Protein 8SS1 (pdb70)

Secondary structure (DSSP, 8-state):
-HHHHHHHH----HHHHHHHHHHHTTTS-PPPHHHHHHHHHHHHHHS--SS-HHHHHHHHHHHHHHHTT-HHHHHHHHHHHHHHTT--HHHHHHHHT-/-HHHHHHHH--S-HHHHHHHHHHHTTTS-PPPHHHHHHHHHHT---HHHHHHHHHHHHHHHTT-HHHHHHHHHHHHHHTT--HHHHHHHH-

B-factor: mean 29.94, std 9.18, range [16.34, 76.55]

Sequence (189 aa):
SNAERLAAWTRLPWEGLRYSYNRERRGTAARSCPQLEADVALKAETQPSEIPLERQLILEACREAERFGFLHELSIAIVEMERLNKRPEAEVEEIAKLSNAERLAAWTRLPWEGLRYSYNRERRGTAARSCPQLEADVALKAIPLERQLILEACREAERFGFLHELSIAIVEMERLNKRPEAEVEEIAK

Organism: NCBI:txid716796

Solvent-accessible surface area: 10778 Å² total; per-residue (Å²): 84,64,0,60,125,0,4,77,22,2,165,10,72,18,116,7,2,28,26,7,0,12,49,18,61,101,90,49,87,7,55,25,1,80,98,0,58,65,55,3,39,106,122,24,130,102,136,111,69,172,101,82,71,73,84,42,12,1,52,22,1,1,98,7,0,80,138,78,61,9,24,130,78,1,20,72,4,0,18,35,11,5,122,28,69,182,28,68,103,75,58,5,115,102,11,75,175,88,82,94,0,56,170,4,2,74,27,1,196,11,68,15,103,4,1,40,20,11,0,14,43,15,63,102,92,49,92,8,55,22,2,83,96,0,64,45,48,20,71,151,183,125,136,100,115,83,86,73,19,4,23,37,1,0,83,6,0,74,138,80,64,8,22,131,81,0,25,67,5,0,18,46,6,4,118,35,67,183,34,72,99,72,64,8,110,106,39,84,204

InterPro domains:
  IPR008256 Peptidase S1B [PR00839] (153-170)
  IPR008256 Peptidase S1B [PR00839] (268-281)
  IPR008256 Peptidase S1B [PR00839] (301-317)
  IPR008256 Peptidase S1B [PR00839] (318-330)
  IPR009003 Peptidase S1, PA clan [SSF50494] (139-337)

Nearest PDB structures (foldseek):
  8ss1-assembly1_B-2  TM=1.011E+00  e=6.359E-14  Azospirillum sp.
  8ss1-assembly1_A  TM=9.869E-01  e=1.855E-11  Azospirillum sp.
  5wvc-assembly1_B  TM=5.263E-01  e=2.293E+00  Homo sapiens
  8ss1-assembly1_A  TM=1.010E+00  e=1.138E-15  Azospirillum sp.
  8ss1-assembly1_B-2  TM=9.869E-01  e=8.082E-13  Azospirillum sp.

Radius of gyration: 17.42 Å; Cα contacts (8 Å, |Δi|>4): 162; chains: 2; bounding box: 46×46×44 Å

Foldseek 3Di:
DLLVVLLVLFPDFCVPLLVLLQVQCPPWPQDHLVVLLVVLVVVCVVPPDPDDSRSVSSSVSLVSCVVGPRNVVSSVVRLVVVVVVVPDVVSVVVSVVD/DLLLVLLVLADDFCVPLLVLLQVQCPPWPQDHLVVLLVVCVVPDVDPRSSSSSSSSVSCVVGPRNVVSSVVRLVVCVVVPPDVVSVVVSVD

Structure (mmCIF, N/CA/C/O backbone):
data_8SS1
#
_entry.id   8SS1
#
_cell.length_a   37.959
_cell.length_b   65.367
_cell.length_c   38.829
_cel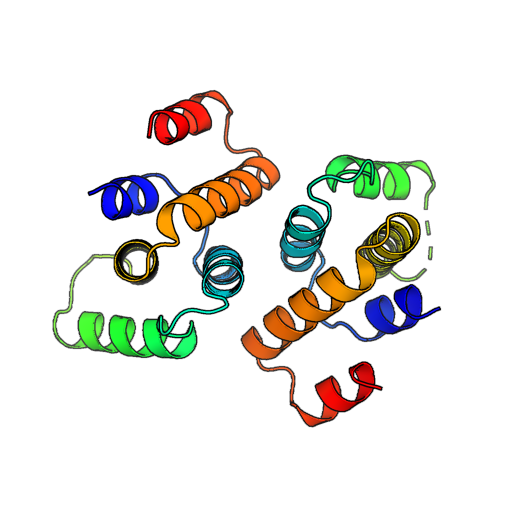l.angle_alpha   90.000
_cell.angle_beta   111.061
_cell.angle_gamma   90.000
#
_symmetry.space_group_name_H-M   'P 1 21 1'
#
loop_
_entity.id
_entity.type
_entity.pdbx_description
1 polymer 'Serine protease'
2 water water
#
loop_
_atom_site.group_PDB
_atom_site.id
_atom_site.type_symbol
_atom_site.label_atom_id
_atom_site.label_alt_id
_atom_site.label_comp_id
_atom_site.label_asym_id
_atom_site.label_entity_id
_atom_site.label_seq_id
_atom_site.pdbx_PDB_ins_code
_atom_site.Cartn_x
_atom_site.Cartn_y
_atom_site.Cartn_z
_atom_site.occupancy
_atom_site.B_iso_or_equiv
_atom_site.auth_seq_id
_atom_site.auth_comp_id
_atom_site.auth_asym_id
_atom_site.auth_atom_id
_atom_site.pdbx_PDB_model_num
ATOM 1 N N . SER A 1 1 ? -1.84924 12.11344 18.43609 1.000 26.75281 12 SER A N 1
ATOM 2 C CA . SER A 1 1 ? -3.24665 12.06902 18.01735 1.000 25.67669 12 SER A CA 1
ATOM 3 C C . SER A 1 1 ? -3.81584 10.67841 18.26518 1.000 19.25475 12 SER A C 1
ATOM 4 O O . SER A 1 1 ? -3.13583 9.82089 18.81760 1.000 21.93950 12 SER A O 1
ATOM 7 N N . ASN A 1 2 ? -5.06169 10.45229 17.84308 1.000 20.26324 13 ASN A N 1
ATOM 8 C CA . ASN A 1 2 ? -5.67966 9.14222 18.02690 1.000 20.21506 13 ASN A CA 1
ATOM 9 C C . ASN A 1 2 ? -5.03254 8.06594 17.16467 1.000 22.98381 13 ASN A C 1
ATOM 10 O O . ASN A 1 2 ? -5.23188 6.87384 17.42886 1.000 18.96070 13 ASN A O 1
ATOM 15 N N . ALA A 1 3 ? -4.26688 8.45432 16.14164 1.000 17.60932 14 ALA A N 1
ATOM 16 C CA . ALA A 1 3 ? -3.48615 7.46883 15.40214 1.000 26.15613 14 ALA A CA 1
ATOM 17 C C . ALA A 1 3 ? -2.42868 6.83684 16.29503 1.000 19.87806 14 ALA A C 1
ATOM 18 O O . ALA A 1 3 ? -2.25821 5.61179 16.30022 1.000 19.14383 14 ALA A O 1
ATOM 20 N N . GLU A 1 4 ? -1.70013 7.66288 17.05176 1.000 18.86835 15 GLU A N 1
ATOM 21 C CA . GLU A 1 4 ? -0.69786 7.14271 17.97330 1.000 19.10390 15 GLU A CA 1
ATOM 22 C C . GLU A 1 4 ? -1.34325 6.32711 19.08987 1.000 17.03323 15 GLU A C 1
ATOM 23 O O . GLU A 1 4 ? -0.77652 5.32397 19.53160 1.000 19.10603 15 GLU A O 1
ATOM 29 N N . ARG A 1 5 ? -2.52057 6.74713 19.56260 1.000 17.17883 16 ARG A N 1
ATOM 30 C CA . ARG A 1 5 ? -3.22909 5.98565 20.59239 1.000 22.71371 16 ARG A CA 1
ATOM 31 C C . ARG A 1 5 ? -3.61080 4.60139 20.08313 1.000 17.95043 16 ARG A C 1
ATOM 32 O O . ARG A 1 5 ? -3.37941 3.59312 20.75744 1.000 18.56749 16 ARG A O 1
ATOM 40 N N . LEU A 1 6 ? -4.20675 4.54109 18.88944 1.000 20.50639 17 LEU A N 1
ATOM 41 C CA . LEU A 1 6 ? -4.61261 3.26264 18.31519 1.000 21.60471 17 LEU A CA 1
ATOM 42 C C . LEU A 1 6 ? -3.40870 2.35615 18.08171 1.000 21.53302 17 LEU A C 1
ATOM 43 O O . LEU A 1 6 ? -3.43754 1.17106 18.42608 1.000 18.92101 17 LEU A O 1
ATOM 48 N N . ALA A 1 7 ? -2.33722 2.89935 17.49301 1.000 21.46011 18 ALA A N 1
ATOM 49 C CA . ALA A 1 7 ? -1.15068 2.09480 17.20693 1.000 20.24969 18 ALA A CA 1
ATOM 50 C C . ALA A 1 7 ? -0.52369 1.55166 18.48502 1.000 19.25700 18 ALA A C 1
ATOM 51 O O . ALA A 1 7 ? -0.03345 0.41482 18.51204 1.000 20.11113 18 ALA A O 1
ATOM 53 N N . ALA A 1 8 ? -0.53417 2.35011 19.55602 1.000 19.02308 19 ALA A N 1
ATOM 54 C CA . ALA A 1 8 ? -0.00599 1.89614 20.83850 1.000 20.40546 19 ALA A CA 1
ATOM 55 C C . ALA A 1 8 ? -0.85642 0.778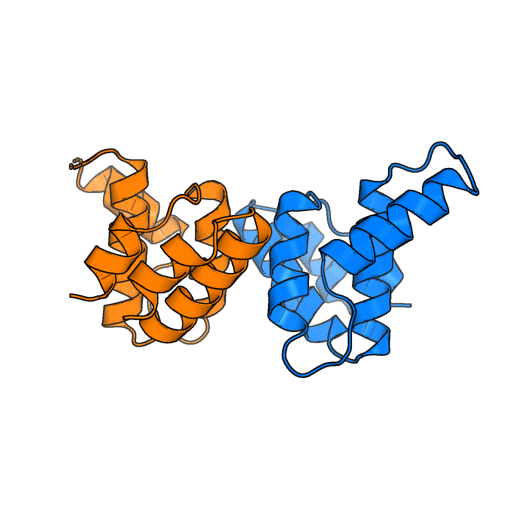65 21.42275 1.000 21.40488 19 ALA A C 1
ATOM 56 O O . ALA A 1 8 ? -0.32892 -0.15851 22.03331 1.000 22.44290 19 ALA A O 1
ATOM 58 N N . TRP A 1 9 ? -2.17385 0.85709 21.23584 1.000 25.49237 20 TRP A N 1
ATOM 59 C CA . TRP A 1 9 ? -3.08595 -0.05994 21.91078 1.000 20.89095 20 TRP A CA 1
ATOM 60 C C . TRP A 1 9 ? -3.11424 -1.43182 21.25405 1.000 25.25087 20 TRP A C 1
ATOM 61 O O . TRP A 1 9 ? -3.18023 -2.45453 21.94736 1.000 23.67859 20 TRP A O 1
ATOM 72 N N . THR A 1 10 ? -3.08539 -1.47662 19.92756 1.000 23.59873 21 THR A N 1
ATOM 73 C CA . THR A 1 10 ? -3.29264 -2.73737 19.23488 1.000 19.74523 21 THR A CA 1
ATOM 74 C C . THR A 1 10 ? -2.12552 -3.68595 19.48927 1.000 27.12188 21 THR A C 1
ATOM 75 O O . THR A 1 10 ? -0.97232 -3.26633 19.62592 1.000 24.69688 21 THR A O 1
ATOM 79 N N . ARG A 1 11 ? -2.44098 -4.97192 19.60688 1.000 20.68203 22 ARG A N 1
ATOM 80 C CA . ARG A 1 11 ? -1.42916 -6.01454 19.69500 1.000 24.33687 22 ARG A CA 1
ATOM 81 C C . ARG A 1 11 ? -1.43763 -6.91414 18.46876 1.000 22.19447 22 ARG A C 1
ATOM 82 O O . ARG A 1 11 ? -0.72797 -7.92772 18.44390 1.000 24.96154 22 ARG A O 1
ATOM 90 N N . LEU A 1 12 ? -2.21071 -6.55365 17.44851 1.000 24.62580 23 LEU A N 1
ATOM 91 C CA . LEU A 1 12 ? -2.30268 -7.37130 16.24962 1.000 26.00674 23 LEU A CA 1
ATOM 92 C C . LEU A 1 12 ? -0.97932 -7.38626 15.50246 1.000 25.33965 23 LEU A C 1
ATOM 93 O O . LEU A 1 12 ? -0.28800 -6.35773 15.42503 1.000 25.00323 23 LEU A O 1
ATOM 98 N N . PRO A 1 13 ? -0.59538 -8.51358 14.91593 1.000 24.95251 24 PRO A N 1
ATOM 99 C CA . PRO A 1 13 ? 0.53221 -8.51878 13.98862 1.000 24.01351 24 PRO A CA 1
ATOM 100 C C . PRO A 1 13 ? 0.19467 -7.76138 12.70955 1.000 20.50335 24 PRO A C 1
ATOM 101 O O . PRO A 1 13 ? -0.96232 -7.69073 12.28905 1.000 24.38081 24 PRO A O 1
ATOM 105 N N . TRP A 1 14 ? 1.22303 -7.17981 12.09059 1.000 22.26256 25 TRP A N 1
ATOM 106 C CA . TRP A 1 14 ? 1.01032 -6.50421 10.81043 1.000 27.31176 25 TRP A CA 1
ATOM 107 C C . TRP A 1 14 ? 0.36655 -7.43740 9.79272 1.000 19.51647 25 TRP A C 1
ATOM 108 O O . TRP A 1 14 ? -0.51588 -7.02028 9.03369 1.000 20.15163 25 TRP A O 1
ATOM 119 N N . GLU A 1 15 ? 0.77312 -8.71078 9.78863 1.000 20.18963 26 GLU A N 1
ATOM 120 C CA . GLU A 1 15 ? 0.19394 -9.68727 8.87228 1.000 22.57745 26 GLU A CA 1
ATOM 121 C C . GLU A 1 15 ? -1.32805 -9.68201 8.93242 1.000 24.66011 26 GLU A C 1
ATOM 122 O O . GLU A 1 15 ? -1.99836 -9.84747 7.90742 1.000 26.21040 26 GLU A O 1
ATOM 128 N N . GLY A 1 16 ? -1.89448 -9.48326 10.12281 1.000 26.38255 27 GLY A N 1
ATOM 129 C CA . GLY A 1 16 ? -3.33291 -9.38088 10.25187 1.000 20.98054 27 GLY A CA 1
ATOM 130 C C . GLY A 1 16 ? -3.83992 -7.95991 10.12177 1.000 20.28761 27 GLY A C 1
ATOM 131 O O . GLY A 1 16 ? -4.87069 -7.71179 9.48720 1.000 20.46416 27 GLY A O 1
ATOM 132 N N . LEU A 1 17 ? -3.11680 -7.01505 10.72273 1.000 19.66445 28 LEU A N 1
ATOM 133 C CA . LEU A 1 17 ? -3.58400 -5.63336 10.74397 1.000 23.68420 28 LEU A CA 1
ATOM 134 C C . LEU A 1 17 ? -3.63241 -5.03342 9.34159 1.000 20.65203 28 LEU A C 1
ATOM 135 O O . LEU A 1 17 ? -4.47519 -4.17094 9.06934 1.000 18.88545 28 LEU A O 1
ATOM 140 N N . ARG A 1 18 ? -2.76931 -5.49585 8.43413 1.000 22.03861 29 ARG A N 1
ATOM 141 C CA . ARG A 1 18 ? -2.79075 -4.97414 7.07031 1.000 21.71418 29 ARG A CA 1
ATOM 142 C C . ARG A 1 18 ? -4.14314 -5.19904 6.40346 1.000 24.20144 29 ARG A C 1
ATOM 143 O O . ARG A 1 18 ? -4.53695 -4.42344 5.52840 1.000 22.75973 29 ARG A O 1
ATOM 151 N N . TYR A 1 19 ? -4.87949 -6.23500 6.81890 1.000 24.48429 30 TYR A N 1
ATOM 152 C CA . TYR A 1 19 ? -6.16341 -6.52596 6.18792 1.000 21.54968 30 TYR A CA 1
ATOM 153 C C . TYR A 1 19 ? -7.18992 -5.44269 6.48984 1.000 21.25033 30 TYR A C 1
ATOM 154 O O . TYR A 1 19 ? -7.94347 -5.03053 5.60146 1.000 25.05314 30 TYR A O 1
ATOM 163 N N . SER A 1 20 ? -7.25841 -4.98563 7.74151 1.000 21.22832 31 SER A N 1
ATOM 164 C CA . SER A 1 20 ? -8.24616 -3.96520 8.07062 1.000 21.46054 31 SER A CA 1
ATOM 165 C C . SER A 1 20 ? -7.85495 -2.61789 7.47455 1.000 24.98438 31 SER A C 1
ATOM 166 O O . SER A 1 20 ? -8.72066 -1.86660 7.01147 1.000 23.96751 31 SER A O 1
ATOM 169 N N . TYR A 1 21 ? -6.55712 -2.29947 7.46128 1.000 21.18223 32 TYR A N 1
ATOM 170 C CA . TYR A 1 21 ? -6.11240 -1.08961 6.77187 1.000 20.07501 32 TYR A CA 1
ATOM 171 C C . TYR A 1 21 ? -6.49284 -1.13767 5.29826 1.000 18.97207 32 TYR A C 1
ATOM 172 O O . TYR A 1 21 ? -7.05457 -0.17936 4.75626 1.000 26.58475 32 TYR A O 1
ATOM 181 N N . ASN A 1 22 ? -6.19793 -2.25372 4.63169 1.000 19.42776 33 ASN A N 1
ATOM 182 C CA . ASN A 1 22 ? -6.46929 -2.33759 3.20028 1.000 24.30647 33 ASN A CA 1
ATOM 183 C C . ASN A 1 22 ? -7.96246 -2.28261 2.91281 1.000 25.14598 33 ASN A C 1
ATOM 184 O O . ASN A 1 22 ? -8.38315 -1.75303 1.87755 1.000 20.79681 33 ASN A O 1
ATOM 189 N N . ARG A 1 23 ? -8.77329 -2.82328 3.81745 1.000 20.67780 34 ARG A N 1
ATOM 190 C CA . ARG A 1 23 ? -10.21509 -2.84174 3.61583 1.000 28.19242 34 ARG A CA 1
ATOM 191 C C . ARG A 1 23 ? -10.82530 -1.46078 3.82858 1.000 25.84047 34 ARG A C 1
ATOM 192 O O . ARG A 1 23 ? -11.75721 -1.07092 3.11469 1.000 26.59883 34 ARG A O 1
ATOM 200 N N . GLU A 1 24 ? -10.32055 -0.70677 4.80533 1.000 24.18772 35 GLU A N 1
ATOM 201 C CA . GLU A 1 24 ? -10.92275 0.57756 5.14329 1.000 25.54406 35 GLU A CA 1
ATOM 202 C C . GLU A 1 24 ? -10.39720 1.72896 4.29600 1.000 23.82622 35 GLU A C 1
ATOM 203 O O . GLU A 1 24 ? -10.98396 2.81443 4.33014 1.000 25.71772 35 GLU A O 1
ATOM 209 N N . ARG A 1 25 ? -9.33009 1.52180 3.52487 1.000 23.39267 36 ARG A N 1
ATOM 210 C CA . ARG A 1 25 ? -8.78411 2.58418 2.68591 1.000 23.97961 36 ARG A CA 1
ATOM 211 C C . ARG A 1 25 ? -9.53362 2.75896 1.37104 1.000 27.07213 36 ARG A C 1
ATOM 212 O O . ARG A 1 25 ? -9.17104 3.64769 0.59219 1.000 28.33744 36 ARG A O 1
ATOM 220 N N . ARG A 1 26 ? -10.56239 1.95168 1.11069 1.000 30.46187 37 ARG A N 1
ATOM 221 C CA . ARG A 1 26 ? -11.27027 2.01516 -0.16339 1.000 35.43926 37 ARG A CA 1
ATOM 222 C C . ARG A 1 26 ? -11.83239 3.40867 -0.41556 1.000 31.84545 37 ARG A C 1
ATOM 223 O O . ARG A 1 26 ? -12.41603 4.03394 0.47343 1.000 34.30416 37 ARG A O 1
ATOM 231 N N . GLY A 1 27 ? -11.66199 3.88825 -1.64655 1.000 37.17166 38 GLY A N 1
ATOM 232 C CA . GLY A 1 27 ? -12.14625 5.19083 -2.03867 1.000 37.53464 38 GLY A CA 1
ATOM 233 C C . GLY A 1 27 ? -11.19157 6.33536 -1.78211 1.000 40.38440 38 GLY A C 1
ATOM 234 O O . GLY A 1 27 ? -11.46403 7.45723 -2.22926 1.000 43.20238 38 GLY A O 1
ATOM 235 N N . THR A 1 28 ? -10.08554 6.09519 -1.08377 1.000 38.21987 39 THR A N 1
ATOM 236 C CA . THR A 1 28 ? -9.12242 7.13468 -0.75980 1.000 35.28097 39 THR A CA 1
ATOM 237 C C . THR A 1 28 ? -7.82322 6.92274 -1.52656 1.000 36.32117 39 THR A C 1
ATOM 238 O O . THR A 1 28 ? -7.56760 5.85496 -2.09219 1.000 36.06635 39 THR A O 1
ATOM 242 N N . ALA A 1 29 ? -6.99552 7.96677 -1.52750 1.000 32.66668 40 ALA A N 1
ATOM 243 C CA . ALA A 1 29 ? -5.68074 7.93735 -2.14807 1.000 29.86496 40 ALA A CA 1
ATOM 244 C C . ALA A 1 29 ? -4.59393 7.49261 -1.18015 1.000 35.03698 40 ALA A C 1
ATOM 245 O O . ALA A 1 29 ? -3.40944 7.73920 -1.43606 1.000 25.76909 40 ALA A O 1
ATOM 247 N N . ALA A 1 30 ? -4.97257 6.86123 -0.07035 1.000 26.19817 41 ALA A N 1
ATOM 248 C CA . ALA A 1 30 ? -3.99809 6.35805 0.88396 1.000 25.34460 41 ALA A CA 1
ATOM 249 C C . ALA A 1 30 ? -3.12540 5.28070 0.24495 1.000 23.27349 41 ALA A C 1
ATOM 250 O O . ALA A 1 30 ? -3.55329 4.55598 -0.65727 1.000 30.45057 41 ALA A O 1
ATOM 252 N N . ARG A 1 31 ? -1.89048 5.17860 0.73305 1.000 22.57410 42 ARG A N 1
ATOM 253 C CA . ARG A 1 31 ? -0.94596 4.19841 0.21658 1.000 19.46158 42 ARG A CA 1
ATOM 254 C C . ARG A 1 31 ? -1.45225 2.77622 0.42558 1.000 27.32689 42 ARG A C 1
ATOM 255 O O . ARG A 1 31 ? -2.14797 2.46934 1.40029 1.000 24.23661 42 ARG A O 1
ATOM 263 N N . SER A 1 32 ? -1.08525 1.90130 -0.50318 1.000 22.13468 43 SER A N 1
ATOM 264 C CA . SER A 1 32 ? -1.36731 0.48438 -0.35799 1.000 25.98241 43 SER A CA 1
ATOM 265 C C . SER A 1 32 ? -0.44900 -0.12885 0.69670 1.000 26.28488 43 SER A C 1
ATOM 266 O O . SER A 1 32 ? 0.50615 0.49282 1.16926 1.000 27.75304 43 SER A O 1
ATOM 269 N N . CYS A 1 33 ? -0.74519 -1.37551 1.06501 1.000 25.91917 44 CYS A N 1
ATOM 270 C CA . CYS A 1 33 ? 0.13908 -2.08684 1.98524 1.000 27.73743 44 CYS A CA 1
ATOM 271 C C . CYS A 1 33 ? 1.55931 -2.21147 1.45460 1.000 26.55086 44 CYS A C 1
ATOM 272 O O . CYS A 1 33 ? 2.50013 -1.92095 2.21382 1.000 26.71457 44 CYS A O 1
ATOM 275 N N . PRO A 1 34 ? 1.79833 -2.61914 0.19807 1.000 28.30529 45 PRO A N 1
ATOM 276 C CA . PRO A 1 34 ? 3.19063 -2.66879 -0.28086 1.000 27.77755 45 PRO A CA 1
ATOM 277 C C . PRO A 1 34 ? 3.87749 -1.31558 -0.28946 1.000 27.69312 45 PRO A C 1
ATOM 278 O O . PRO A 1 34 ? 5.08427 -1.24382 -0.02383 1.000 27.96230 45 PRO A O 1
ATOM 282 N N . GLN A 1 35 ? 3.14906 -0.23661 -0.58890 1.000 27.37094 46 GLN A N 1
ATOM 283 C CA . GLN A 1 35 ? 3.76640 1.08596 -0.55535 1.000 28.74343 46 GLN A CA 1
ATOM 284 C C . GLN A 1 35 ? 4.16520 1.46922 0.86327 1.000 26.82522 46 GLN A C 1
ATOM 285 O O . GLN A 1 35 ? 5.26573 1.98761 1.08502 1.000 27.01054 46 GLN A O 1
ATOM 291 N N . LEU A 1 36 ? 3.28368 1.21265 1.83525 1.000 30.12873 47 LEU A N 1
ATOM 292 C CA . LEU A 1 36 ? 3.61720 1.44198 3.23817 1.000 26.39762 47 LEU A CA 1
ATOM 293 C C . LEU A 1 36 ? 4.79804 0.58702 3.67288 1.000 28.34434 47 LEU A C 1
ATOM 294 O O . LEU A 1 36 ? 5.69806 1.06657 4.37127 1.000 27.11037 47 LEU A O 1
ATOM 299 N N . GLU A 1 37 ? 4.80204 -0.68804 3.28245 1.000 26.57248 48 GLU A N 1
ATOM 300 C CA . GLU A 1 37 ? 5.86347 -1.59286 3.70747 1.000 28.49174 48 GLU A CA 1
ATOM 301 C C . GLU A 1 37 ? 7.21577 -1.14313 3.17163 1.000 28.49516 48 GLU A C 1
ATOM 302 O O . GLU A 1 37 ? 8.20406 -1.10485 3.91282 1.000 28.82649 48 GLU A O 1
ATOM 308 N N . ALA A 1 38 ? 7.27488 -0.78450 1.88326 1.000 27.91846 49 ALA A N 1
ATOM 309 C CA . ALA A 1 38 ? 8.53215 -0.33549 1.29359 1.000 28.51032 49 ALA A CA 1
ATOM 310 C C . ALA A 1 38 ? 8.99012 0.98057 1.90515 1.000 29.46092 49 ALA A C 1
ATOM 311 O O . ALA A 1 38 ? 10.17979 1.15549 2.19867 1.000 28.55979 49 ALA A O 1
ATOM 313 N N . ASP A 1 39 ? 8.06002 1.92088 2.10024 1.000 27.64002 50 ASP A N 1
ATOM 314 C CA . ASP A 1 39 ? 8.41057 3.20528 2.70029 1.000 28.09866 50 ASP A CA 1
ATOM 315 C C . ASP A 1 39 ? 8.94588 3.02519 4.11570 1.000 27.13860 50 ASP A C 1
ATOM 316 O O . ASP A 1 39 ? 10.00544 3.56097 4.46280 1.000 31.80483 50 ASP A O 1
ATOM 321 N N . VAL A 1 40 ? 8.22314 2.27531 4.95255 1.000 27.86032 51 VAL A N 1
ATOM 322 C CA . VAL A 1 40 ? 8.65967 2.10015 6.33412 1.000 26.51343 51 VAL A CA 1
ATOM 323 C C . VAL A 1 40 ? 9.97368 1.33210 6.38861 1.000 27.13525 51 VAL A C 1
ATOM 324 O O . VAL A 1 40 ? 10.87515 1.67976 7.16066 1.000 33.30128 51 VAL A O 1
ATOM 328 N N . ALA A 1 41 ? 10.11094 0.28663 5.56854 1.000 27.97803 52 ALA A N 1
ATOM 329 C CA . ALA A 1 41 ? 11.34739 -0.49145 5.56347 1.000 28.76181 52 ALA A CA 1
ATOM 330 C C . ALA A 1 41 ? 12.54456 0.37167 5.18274 1.000 31.98853 52 ALA A C 1
ATOM 331 O O . ALA A 1 41 ? 13.63237 0.21553 5.74802 1.000 32.47880 52 ALA A O 1
ATOM 333 N N . LEU A 1 42 ? 12.36625 1.28960 4.22821 1.000 31.57987 53 LEU A N 1
ATOM 334 C CA . LEU A 1 42 ? 13.45416 2.19978 3.87544 1.000 29.23362 53 LEU A CA 1
ATOM 335 C C . LEU A 1 42 ? 13.73615 3.18568 5.00485 1.000 37.69224 53 LEU A C 1
ATOM 336 O O . LEU A 1 42 ? 14.89838 3.46209 5.31918 1.000 39.76158 53 LEU A O 1
ATOM 341 N N . LYS A 1 43 ? 12.68599 3.72246 5.62990 1.000 33.27638 54 LYS A N 1
ATOM 342 C CA . LYS A 1 43 ? 12.87906 4.65283 6.73938 1.000 39.23225 54 LYS A CA 1
ATOM 343 C C . LYS A 1 43 ? 13.61282 3.98791 7.89734 1.000 40.78712 54 LYS A C 1
ATOM 344 O O . LYS A 1 43 ? 14.53540 4.57347 8.47682 1.000 45.03106 54 LYS A O 1
ATOM 350 N N . ALA A 1 44 ? 13.21467 2.76374 8.25071 1.000 32.68725 55 ALA A N 1
ATOM 351 C CA . ALA A 1 44 ? 13.93778 2.01812 9.27629 1.000 40.19178 55 ALA A CA 1
ATOM 352 C C . ALA A 1 44 ? 15.37635 1.73972 8.85674 1.000 48.22252 55 ALA A C 1
ATOM 353 O O . ALA A 1 44 ? 16.25820 1.60678 9.71081 1.000 58.66712 55 ALA A O 1
ATOM 355 N N . GLU A 1 45 ? 15.63326 1.66194 7.55148 1.000 46.43212 56 GLU A N 1
ATOM 356 C CA . GLU A 1 45 ? 16.99317 1.45647 7.05939 1.000 38.65168 56 GLU A CA 1
ATOM 357 C C . GLU A 1 45 ? 17.83384 2.71921 7.21085 1.000 46.66298 56 GLU A C 1
ATOM 358 O O . GLU A 1 45 ? 18.99238 2.65721 7.64106 1.000 48.68441 56 GLU A O 1
ATOM 364 N N . THR A 1 46 ? 17.26873 3.87718 6.85283 1.000 49.62965 57 THR A N 1
ATOM 365 C CA . THR A 1 46 ? 18.01069 5.13244 6.89780 1.000 49.26144 57 THR A CA 1
ATOM 366 C C . THR A 1 46 ? 18.17195 5.67658 8.31312 1.000 52.46245 57 THR A C 1
ATOM 367 O O . THR A 1 46 ? 19.04235 6.52621 8.54076 1.000 51.76204 57 THR A O 1
ATOM 371 N N . GLN A 1 47 ? 17.35165 5.21828 9.25916 1.000 46.24205 58 GLN A N 1
ATOM 372 C CA . GLN A 1 47 ? 17.50548 5.53506 10.67858 1.000 51.49776 58 GLN A CA 1
ATOM 373 C C . GLN A 1 47 ? 17.38865 4.22536 11.45012 1.000 46.91701 58 GLN A C 1
ATOM 374 O O . GLN A 1 47 ? 16.30081 3.85251 11.90897 1.000 46.57534 58 GLN A O 1
ATOM 380 N N . PRO A 1 48 ? 18.49142 3.49476 11.59560 1.000 47.01048 59 PRO A N 1
ATOM 381 C CA . PRO A 1 48 ? 18.43399 2.21720 12.31657 1.000 39.59971 59 PRO A CA 1
ATOM 382 C C . PRO A 1 48 ? 18.22217 2.43316 13.80547 1.000 39.55584 59 PRO A C 1
ATOM 383 O O . PRO A 1 48 ? 18.84421 3.29935 14.42326 1.000 40.90775 59 PRO A O 1
ATOM 387 N N . SER A 1 49 ? 17.33799 1.62666 14.38401 1.000 33.97017 60 SER A N 1
ATOM 388 C CA . SER A 1 49 ? 17.01778 1.74776 15.79659 1.000 42.26254 60 SER A CA 1
ATOM 389 C C . SER A 1 49 ? 16.61639 0.38134 16.33076 1.000 48.25896 60 SER A C 1
ATOM 390 O O . SER A 1 49 ? 16.60366 -0.61849 15.60501 1.000 39.61842 60 SER A O 1
ATOM 393 N N . GLU A 1 50 ? 16.29198 0.34877 17.61962 1.000 41.79927 61 GLU A N 1
ATOM 394 C CA . GLU A 1 50 ? 15.78373 -0.84663 18.27193 1.000 41.11607 61 GLU A CA 1
ATOM 395 C C . GLU A 1 50 ? 14.27334 -0.97109 18.15690 1.000 42.14454 61 GLU A C 1
ATOM 396 O O . GLU A 1 50 ? 13.69366 -1.88892 18.74489 1.000 44.20559 61 GLU A O 1
ATOM 402 N N . ILE A 1 51 ? 13.62830 -0.06997 17.43015 1.000 35.09898 62 ILE A N 1
ATOM 403 C CA . ILE A 1 51 ? 12.16926 -0.10048 17.30828 1.000 36.21692 62 ILE A CA 1
ATOM 404 C C . ILE A 1 51 ? 11.78037 -1.21246 16.34680 1.000 36.04187 62 ILE A C 1
ATOM 405 O O . ILE A 1 51 ? 12.29079 -1.25048 15.21312 1.000 33.63814 62 ILE A O 1
ATOM 410 N N . PRO A 1 52 ? 10.90256 -2.13200 16.74553 1.000 32.74635 63 PRO A N 1
ATOM 411 C CA . PRO A 1 52 ? 10.46440 -3.18646 15.82671 1.000 28.46628 63 PRO A CA 1
ATOM 412 C C . PRO A 1 52 ? 9.76896 -2.59518 14.61260 1.000 33.28372 63 PRO A C 1
ATOM 413 O O . PRO A 1 52 ? 8.94343 -1.68683 14.73005 1.000 33.72823 63 PRO A O 1
ATOM 417 N N . LEU A 1 53 ? 10.12265 -3.11981 13.43602 1.000 28.41673 64 LEU A N 1
ATOM 418 C CA . LEU A 1 53 ? 9.57310 -2.59581 12.18912 1.000 28.14713 64 LEU A CA 1
ATOM 419 C C . LEU A 1 53 ? 8.05780 -2.71401 12.15783 1.000 20.96410 64 LEU A C 1
ATOM 420 O O . LEU A 1 53 ? 7.36692 -1.83750 11.62448 1.000 21.94762 64 LEU A O 1
ATOM 425 N N . GLU A 1 54 ? 7.52704 -3.80265 12.71649 1.000 26.86184 65 GLU A N 1
ATOM 426 C CA . GLU A 1 54 ? 6.08382 -3.99712 12.77107 1.000 24.95593 65 GLU A CA 1
ATOM 427 C C . GLU A 1 54 ? 5.40200 -2.84384 13.49291 1.000 23.81975 65 GLU A C 1
ATOM 428 O O . GLU A 1 54 ? 4.31869 -2.40292 13.09399 1.000 24.26543 65 GLU A O 1
ATOM 434 N N . ARG A 1 55 ? 6.03260 -2.33615 14.55086 1.000 20.44682 66 ARG A N 1
ATOM 435 C CA . ARG A 1 55 ? 5.46139 -1.22318 15.30280 1.000 25.85504 66 ARG A CA 1
ATOM 436 C C . ARG A 1 55 ? 5.49550 0.06539 14.48430 1.000 21.55178 66 ARG A C 1
ATOM 437 O O . ARG A 1 55 ? 4.57289 0.88352 14.56070 1.000 20.35460 66 ARG A O 1
ATOM 445 N N . GLN A 1 56 ? 6.54824 0.25743 13.68593 1.000 23.38622 67 GLN A N 1
ATOM 446 C CA . GLN A 1 56 ? 6.59752 1.41045 12.78823 1.000 27.28680 67 GLN A CA 1
ATOM 447 C C . GLN A 1 56 ? 5.56067 1.29151 11.68042 1.000 22.16779 67 GLN A C 1
ATOM 448 O O . GLN A 1 56 ? 4.89089 2.27515 11.34129 1.000 20.19435 67 GLN A O 1
ATOM 454 N N . LEU A 1 57 ? 5.41142 0.09233 11.11622 1.000 22.86328 68 LEU A N 1
ATOM 455 C CA . LEU A 1 57 ? 4.39789 -0.14418 10.09248 1.000 24.06563 68 LEU A CA 1
ATOM 456 C C . LEU A 1 57 ? 3.00866 0.20875 10.60028 1.000 18.85771 68 LEU A C 1
ATOM 457 O O . LEU A 1 57 ? 2.25149 0.91952 9.93048 1.000 18.77186 68 LEU A O 1
ATOM 462 N N . ILE A 1 58 ? 2.65550 -0.29495 11.78655 1.000 20.86773 69 ILE A N 1
ATOM 463 C CA . ILE A 1 58 ? 1.32988 -0.05238 12.35321 1.000 21.58315 69 ILE A CA 1
ATOM 464 C C . ILE A 1 58 ? 1.11414 1.43415 12.60671 1.000 19.01308 69 ILE A C 1
ATOM 465 O O . ILE A 1 58 ? 0.05682 1.98581 12.27819 1.000 17.42649 69 ILE A O 1
ATOM 470 N N . LEU A 1 59 ? 2.11262 2.11045 13.17918 1.000 18.86131 70 LEU A N 1
ATOM 471 C CA . LEU A 1 59 ? 1.97724 3.54422 13.41170 1.000 21.19058 70 LEU A CA 1
ATOM 472 C C . LEU A 1 59 ? 1.78551 4.29713 12.10130 1.000 19.13678 70 LEU A C 1
ATOM 473 O O . LEU A 1 59 ? 0.92711 5.18254 12.00637 1.000 21.48627 70 LEU A O 1
ATOM 478 N N . GLU A 1 60 ? 2.57576 3.95951 11.07846 1.000 21.95983 71 GLU A N 1
ATOM 479 C CA . GLU A 1 60 ? 2.42234 4.60396 9.77915 1.000 19.49597 71 GLU A CA 1
ATOM 480 C C . GLU A 1 60 ? 1.02500 4.37901 9.21815 1.000 20.46426 71 GLU A C 1
ATOM 481 O O . GLU A 1 60 ? 0.40795 5.30380 8.67677 1.000 20.58783 71 GLU A O 1
ATOM 487 N N . ALA A 1 61 ? 0.49981 3.15898 9.35787 1.000 17.26702 72 ALA A N 1
ATOM 488 C CA . ALA A 1 61 ? -0.82164 2.85612 8.81638 1.000 16.33668 72 ALA A CA 1
ATOM 489 C C . ALA A 1 61 ? -1.90592 3.65166 9.52720 1.000 20.53938 72 ALA A C 1
ATOM 490 O O . ALA A 1 61 ? -2.84988 4.13494 8.89051 1.000 21.26959 72 ALA A O 1
ATOM 492 N N . CYS A 1 62 ? -1.78862 3.79462 10.84648 1.000 16.66016 73 CYS A N 1
ATOM 493 C CA . CYS A 1 62 ? -2.77932 4.55847 11.59364 1.000 19.19919 73 CYS A CA 1
ATOM 494 C C . CYS A 1 62 ? -2.70278 6.03868 11.25109 1.000 20.97312 73 CYS A C 1
ATOM 495 O O . CYS A 1 62 ? -3.73478 6.70669 11.13266 1.000 21.40532 73 CYS A O 1
ATOM 498 N N . ARG A 1 63 ? -1.48995 6.56861 11.09423 1.000 18.05995 74 ARG A N 1
ATOM 499 C CA . ARG A 1 63 ? -1.34504 7.96050 10.67668 1.000 21.63998 74 ARG A CA 1
ATOM 500 C C . ARG A 1 63 ? -1.92797 8.18104 9.28846 1.000 22.17702 74 ARG A C 1
ATOM 501 O O . ARG A 1 63 ? -2.55768 9.21209 9.02786 1.000 21.61704 74 ARG A O 1
ATOM 509 N N . GLU A 1 64 ? -1.73099 7.21741 8.38539 1.000 20.57520 75 GLU A N 1
ATOM 510 C CA . GLU A 1 64 ? -2.25494 7.33990 7.02760 1.000 22.86764 75 GLU A CA 1
ATOM 511 C C . GLU A 1 64 ? -3.77811 7.30774 7.02399 1.000 21.34372 75 GLU A C 1
ATOM 512 O O . GLU A 1 64 ? -4.42276 8.04426 6.26773 1.000 18.70399 75 GLU A O 1
ATOM 518 N N . ALA A 1 65 ? -4.36999 6.45503 7.86445 1.000 19.35850 76 ALA A N 1
ATOM 519 C CA . ALA A 1 65 ? -5.82011 6.46062 8.03893 1.000 22.21401 76 ALA A CA 1
ATOM 520 C C . ALA A 1 65 ? -6.31589 7.82074 8.50734 1.000 19.20433 76 ALA A C 1
ATOM 521 O O . ALA A 1 65 ? -7.34690 8.31055 8.03316 1.000 22.97399 76 ALA A O 1
ATOM 523 N N . GLU A 1 66 ? -5.60380 8.44013 9.45085 1.000 22.02335 77 GLU A N 1
ATOM 524 C CA . GLU A 1 66 ? -6.01752 9.75350 9.93430 1.000 23.49120 77 GLU A CA 1
ATOM 525 C C . GLU A 1 66 ? -5.91150 10.79945 8.83122 1.000 24.45355 77 GLU A C 1
ATOM 526 O O . GLU A 1 66 ? -6.81448 11.62902 8.66397 1.000 21.84090 77 GLU A O 1
ATOM 532 N N . ARG A 1 67 ? -4.81900 10.76405 8.06330 1.000 24.35866 78 ARG A N 1
ATOM 533 C CA . ARG A 1 67 ? -4.61543 11.74141 6.99547 1.000 22.21507 78 ARG A CA 1
ATOM 534 C C . ARG A 1 67 ? -5.72379 11.67098 5.95310 1.000 26.42455 78 ARG A C 1
ATOM 535 O O . ARG A 1 67 ? -6.18851 12.70491 5.46258 1.000 23.27017 78 ARG A O 1
ATOM 543 N N . PHE A 1 68 ? -6.15909 10.46423 5.59515 1.000 25.82233 79 PHE A N 1
ATOM 544 C CA . PHE A 1 68 ? -7.18072 10.29437 4.57189 1.000 27.05206 79 PHE A CA 1
ATOM 545 C C . PHE A 1 68 ? -8.56042 10.02277 5.14729 1.000 24.86307 79 PHE A C 1
ATOM 546 O O . PHE A 1 68 ? -9.47066 9.65595 4.39759 1.000 29.60541 79 PHE A O 1
ATOM 554 N N . GLY A 1 69 ? -8.73354 10.19189 6.45568 1.000 27.84746 80 GLY A N 1
ATOM 555 C CA . GLY A 1 69 ? -10.05726 10.29353 7.03529 1.000 27.24311 80 GLY A CA 1
ATOM 556 C C . GLY A 1 69 ? -10.80389 9.00121 7.27240 1.000 23.75359 80 GLY A C 1
ATOM 557 O O . GLY A 1 69 ? -12.03641 9.01117 7.27672 1.000 25.45830 80 GLY A O 1
ATOM 558 N N . PHE A 1 70 ? -10.10422 7.88109 7.47288 1.000 23.13483 81 PHE A N 1
ATOM 559 C CA . PHE A 1 70 ? -10.78637 6.64032 7.82841 1.000 21.90329 81 PHE A CA 1
ATOM 560 C C . PHE A 1 70 ? -10.20501 6.02714 9.09816 1.000 25.58285 81 PHE A C 1
ATOM 561 O O . PHE A 1 70 ? -10.26396 4.80907 9.29330 1.000 22.58751 81 PHE A O 1
ATOM 569 N N . LEU A 1 71 ? -9.66746 6.86402 9.99056 1.000 24.32218 82 LEU A N 1
ATOM 570 C CA . LEU A 1 71 ? -9.11125 6.34177 11.23570 1.000 21.29279 82 LEU A CA 1
ATOM 571 C C . LEU A 1 71 ? -10.19988 5.75588 12.12487 1.000 20.39795 82 LEU A C 1
ATOM 572 O O . LEU A 1 71 ? -9.98464 4.72986 12.77840 1.000 20.16434 82 LEU A O 1
ATOM 577 N N . HIS A 1 72 ? -11.37069 6.39518 12.17254 1.000 25.33684 83 HIS A N 1
ATOM 578 C CA . HIS A 1 72 ? -12.45370 5.86059 12.98916 1.000 26.82925 83 HIS A CA 1
ATOM 579 C C . HIS A 1 72 ? -12.89907 4.50475 12.46652 1.000 27.03313 83 HIS A C 1
ATOM 580 O O . HIS A 1 72 ? -13.12249 3.56846 13.24420 1.000 25.00384 83 HIS A O 1
ATOM 587 N N . GLU A 1 73 ? -13.02704 4.38279 11.14544 1.000 21.34695 84 GLU A N 1
ATOM 588 C CA . GLU A 1 73 ? -13.37165 3.10009 10.54694 1.000 23.68210 84 GLU A CA 1
ATOM 589 C C . GLU A 1 73 ? -12.27808 2.06405 10.78455 1.000 22.17223 84 GLU A C 1
ATOM 590 O O . GLU A 1 73 ? -12.57751 0.88079 10.98097 1.000 22.58595 84 GLU A O 1
ATOM 596 N N . LEU A 1 74 ? -11.01130 2.48518 10.79607 1.000 18.50387 85 LEU A N 1
ATOM 597 C CA . LEU A 1 74 ? -9.92888 1.54306 11.06639 1.000 24.56940 85 LEU A CA 1
ATOM 598 C C . LEU A 1 74 ? -9.91483 1.11378 12.52977 1.000 20.70160 85 LEU A C 1
ATOM 599 O O . LEU A 1 74 ? -9.60485 -0.04287 12.83504 1.000 20.06690 85 LEU A O 1
ATOM 604 N N . SER A 1 75 ? -10.23296 2.02722 13.44992 1.000 19.44170 86 SER A N 1
ATOM 605 C CA . SER A 1 75 ? -10.27836 1.65012 14.86095 1.000 19.33157 86 SER A CA 1
ATOM 606 C C . SER A 1 75 ? -11.36057 0.60786 15.11818 1.000 21.04130 86 SER A C 1
ATOM 607 O O . SER A 1 75 ? -11.14079 -0.35721 15.85945 1.000 20.98034 86 SER A O 1
ATOM 610 N N . ILE A 1 76 ? -12.53886 0.78650 14.51768 1.000 20.88509 87 ILE A N 1
ATOM 611 C CA . ILE A 1 76 ? -13.60085 -0.20792 14.65531 1.000 21.81155 87 ILE A CA 1
ATOM 612 C C . ILE A 1 76 ? -13.14642 -1.55016 14.09825 1.000 22.23779 87 ILE A C 1
ATOM 613 O O . ILE A 1 76 ? -13.34582 -2.60229 14.71925 1.000 21.78438 87 ILE A O 1
ATOM 618 N N . ALA A 1 77 ? -12.52990 -1.53685 12.91103 1.000 20.37366 88 ALA A N 1
ATOM 619 C CA . ALA A 1 77 ? -12.09822 -2.78895 12.30325 1.000 19.96244 88 ALA A CA 1
ATOM 620 C C . ALA A 1 77 ? -11.03303 -3.47423 13.14843 1.000 19.51207 88 ALA A C 1
ATOM 621 O O . ALA A 1 77 ? -11.06146 -4.69770 13.32127 1.000 20.68190 88 ALA A O 1
ATOM 623 N N . ILE A 1 78 ? -10.07881 -2.70337 13.67672 1.000 18.90430 89 ILE A N 1
ATOM 624 C CA . ILE A 1 78 ? -9.03578 -3.28570 14.51815 1.000 18.78277 89 ILE A CA 1
ATOM 625 C C . ILE A 1 78 ? -9.64965 -3.92650 15.75585 1.000 23.02835 89 ILE A C 1
ATOM 626 O O . ILE A 1 78 ? -9.29680 -5.04886 16.13533 1.000 22.45703 89 ILE A O 1
ATOM 631 N N . VAL A 1 79 ? -10.58952 -3.22997 16.39502 1.000 20.37905 90 VAL A N 1
ATOM 632 C CA . VAL A 1 79 ? -11.19000 -3.74436 17.62226 1.000 21.44407 90 VAL A CA 1
ATOM 633 C C . VAL A 1 79 ? -11.93967 -5.04189 17.35082 1.000 22.08716 90 VAL A C 1
ATOM 634 O O . VAL A 1 79 ? -11.93615 -5.96299 18.17704 1.000 22.62996 90 VAL A O 1
ATOM 638 N N . GLU A 1 80 ? -12.59413 -5.13666 16.19173 1.000 24.52647 91 GLU A N 1
ATOM 639 C CA . GLU A 1 80 ? -13.28339 -6.37106 15.83179 1.000 27.52370 91 GLU A CA 1
ATOM 640 C C . GLU A 1 80 ? -12.30423 -7.52988 15.71561 1.000 22.17842 91 GLU A C 1
ATOM 641 O O . GLU A 1 80 ? -12.56917 -8.63203 16.20356 1.000 22.87357 91 GLU A O 1
ATOM 647 N N . MET A 1 81 ? -11.16887 -7.30481 15.05095 1.000 26.40100 92 MET A N 1
ATOM 648 C CA . MET A 1 81 ? -10.16074 -8.35559 14.95307 1.000 23.86168 92 MET A CA 1
ATOM 649 C C . MET A 1 81 ? -9.62747 -8.73345 16.32940 1.000 22.21240 92 MET A C 1
ATOM 650 O O . MET A 1 81 ? -9.47870 -9.92132 16.64097 1.000 24.19833 92 MET A O 1
ATOM 655 N N . GLU A 1 82 ? -9.34216 -7.73406 17.16894 1.000 20.94422 93 GLU A N 1
ATOM 656 C CA . GLU A 1 82 ? -8.85906 -8.01153 18.51641 1.000 21.87789 93 GLU A CA 1
ATOM 657 C C . GLU A 1 82 ? -9.88704 -8.80372 19.31166 1.000 22.21424 93 GLU A C 1
ATOM 658 O O . GLU A 1 82 ? -9.53404 -9.74769 20.02594 1.000 22.56195 93 GLU A O 1
ATOM 664 N N . ARG A 1 83 ? -11.16693 -8.44803 19.17895 1.000 23.04557 94 ARG A N 1
ATOM 665 C CA . ARG A 1 83 ? -12.21510 -9.21463 19.84139 1.000 25.08349 94 ARG A CA 1
ATOM 666 C C . ARG A 1 83 ? -12.26645 -10.64355 19.32632 1.000 25.19835 94 ARG A C 1
ATOM 667 O O . ARG A 1 83 ? -12.52471 -11.57316 20.10199 1.000 25.55213 94 ARG A O 1
ATOM 675 N N . LEU A 1 84 ? -12.00930 -10.84762 18.03154 1.000 23.87400 95 LEU A N 1
ATOM 676 C CA . LEU A 1 84 ? -11.95127 -12.21103 17.52213 1.000 24.08083 95 LEU A CA 1
ATOM 677 C C . LEU A 1 84 ? -10.79896 -12.98444 18.15111 1.000 24.32939 95 LEU A C 1
ATOM 678 O O . LEU A 1 84 ? -10.88552 -14.20866 18.29806 1.000 25.80522 95 LEU A O 1
ATOM 683 N N . ASN A 1 85 ? -9.72790 -12.29724 18.54740 1.000 22.82940 96 ASN A N 1
ATOM 684 C CA . ASN A 1 85 ? -8.63605 -12.93461 19.27247 1.000 23.50553 96 ASN A CA 1
ATOM 685 C C . ASN A 1 85 ? -8.81540 -12.88105 20.77955 1.000 26.70427 96 ASN A C 1
ATOM 686 O O . ASN A 1 85 ? -7.85752 -13.14534 21.51364 1.000 26.37975 96 ASN A O 1
ATOM 691 N N . LYS A 1 86 ? -10.01083 -12.53242 21.25043 1.000 25.31116 97 LYS A N 1
ATOM 692 C CA . LYS A 1 86 ? -10.34714 -12.57045 22.67116 1.000 25.53393 97 LYS A CA 1
ATOM 693 C C . LYS A 1 86 ? -9.51682 -11.58327 23.48662 1.000 26.96261 97 LYS A C 1
ATOM 694 O O . LYS A 1 86 ? -9.21886 -11.83169 24.65843 1.000 27.33552 97 LYS A O 1
ATOM 700 N N . ARG A 1 87 ? -9.13053 -10.46274 22.87654 1.000 24.03026 98 ARG A N 1
ATOM 701 C CA . ARG A 1 87 ? -8.61595 -9.34492 23.64563 1.000 25.59207 98 ARG A CA 1
ATOM 702 C C . ARG A 1 87 ? -9.60251 -9.03491 24.77413 1.000 26.38495 98 ARG A C 1
ATOM 703 O O . ARG A 1 87 ? -10.80733 -8.91332 24.50675 1.000 27.90996 98 ARG A O 1
ATOM 711 N N . PRO A 1 88 ? -9.15352 -8.95164 26.02022 1.000 27.96003 99 PRO A N 1
ATOM 712 C CA . PRO A 1 88 ? -10.10172 -8.76534 27.12674 1.000 33.22518 99 PRO A CA 1
ATOM 713 C C . PRO A 1 88 ? -10.91065 -7.48907 26.95183 1.000 28.57120 99 PRO A C 1
ATOM 714 O O . PRO A 1 88 ? -10.40519 -6.46210 26.49504 1.000 26.52737 99 PRO A O 1
ATOM 718 N N . GLU A 1 89 ? -12.18966 -7.57556 27.30828 1.000 29.49282 100 GLU A N 1
ATOM 719 C CA . GLU A 1 89 ? -13.10024 -6.45793 27.10064 1.000 29.63559 100 GLU A CA 1
ATOM 720 C C . GLU A 1 89 ? -12.70717 -5.24631 27.94398 1.000 32.41325 100 GLU A C 1
ATOM 721 O O . GLU A 1 89 ? -12.99779 -4.10592 27.56365 1.000 29.26075 100 GLU A O 1
ATOM 727 N N . ALA A 1 90 ? -12.03176 -5.46892 29.07682 1.000 33.15689 101 ALA A N 1
ATOM 728 C CA . ALA A 1 90 ? -11.52644 -4.35411 29.87117 1.000 34.16950 101 ALA A CA 1
ATOM 729 C C . ALA A 1 90 ? -10.49344 -3.54763 29.09923 1.000 30.85374 101 ALA A C 1
ATOM 730 O O . ALA A 1 90 ? -10.39578 -2.32738 29.27220 1.000 31.62483 101 ALA A O 1
ATOM 732 N N . GLU A 1 91 ? -9.70623 -4.20854 28.25514 1.000 27.04589 102 GLU A N 1
ATOM 733 C CA . GLU A 1 91 ? -8.75335 -3.48726 27.42206 1.000 31.81504 102 GLU A CA 1
ATOM 734 C C . GLU A 1 91 ? -9.43391 -2.80758 26.24411 1.000 29.64222 102 GLU A C 1
ATOM 735 O O . GLU A 1 91 ? -9.00146 -1.72612 25.82865 1.000 29.46082 102 GLU A O 1
ATOM 741 N N . VAL A 1 92 ? -10.49991 -3.40943 25.70910 1.000 26.53523 103 VAL A N 1
ATOM 742 C CA . VAL A 1 92 ? -11.23825 -2.78087 24.61926 1.000 27.11621 103 VAL A CA 1
ATOM 743 C C . 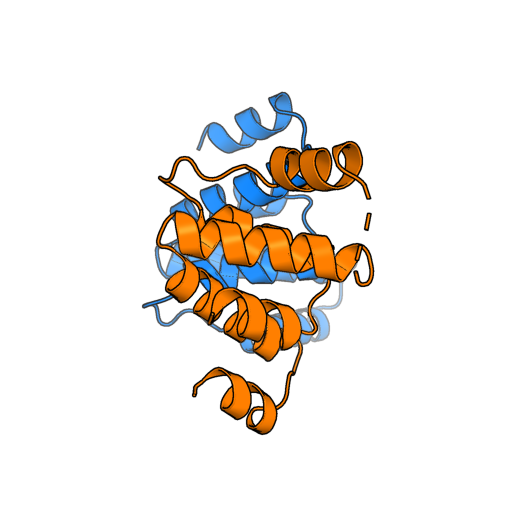VAL A 1 92 ? -11.85935 -1.45471 25.05688 1.000 26.24635 103 VAL A C 1
ATOM 744 O O . VAL A 1 92 ? -11.93103 -0.50998 24.26379 1.000 31.42916 103 VAL A O 1
ATOM 748 N N . GLU A 1 93 ? -12.31674 -1.34593 26.30893 1.000 30.92471 104 GLU A N 1
ATOM 749 C CA . GLU A 1 93 ? -12.89239 -0.06718 26.71891 1.000 31.34908 104 GLU A CA 1
ATOM 750 C C . GLU A 1 93 ? -11.83520 1.02134 26.82673 1.000 31.73035 104 GLU A C 1
ATOM 751 O O . GLU A 1 93 ? -12.16459 2.20039 26.66697 1.000 28.64689 104 GLU A O 1
ATOM 757 N N . GLU A 1 94 ? -10.57496 0.64788 27.06863 1.000 29.38439 105 GLU A N 1
ATOM 758 C CA . GLU A 1 94 ? -9.50038 1.63469 27.08904 1.000 30.94808 105 GLU A CA 1
ATOM 759 C C . GLU A 1 94 ? -9.37833 2.33581 25.74201 1.000 32.47074 105 GLU A C 1
ATOM 760 O O . GLU A 1 94 ? -9.19393 3.55770 25.68607 1.000 35.12896 105 GLU A O 1
ATOM 766 N N . ILE A 1 95 ? -9.50661 1.58934 24.64391 1.000 25.49300 106 ILE A N 1
ATOM 767 C CA . ILE A 1 95 ? -9.46829 2.20912 23.32550 1.000 27.57970 106 ILE A CA 1
ATOM 768 C C . ILE A 1 95 ? -10.82976 2.76813 22.92753 1.000 31.28521 106 ILE A C 1
ATOM 769 O O . ILE A 1 95 ? -10.89360 3.72872 22.14920 1.000 30.18723 106 ILE A O 1
ATOM 774 N N . ALA A 1 96 ? -11.92173 2.22149 23.45947 1.000 27.85990 107 ALA A N 1
ATOM 775 C CA . ALA A 1 96 ? -13.24133 2.73807 23.12161 1.000 37.63128 107 ALA A CA 1
ATOM 776 C C . ALA A 1 96 ? -13.50481 4.11589 23.71446 1.000 38.50870 107 ALA A C 1
ATOM 777 O O . ALA A 1 96 ? -14.52685 4.72558 23.38468 1.000 44.47837 107 ALA A O 1
ATOM 779 N N . LYS A 1 97 ? -12.62030 4.62309 24.56843 1.000 33.22004 108 LYS A N 1
ATOM 780 C CA . LYS A 1 97 ? -12.78640 5.96523 25.10980 1.000 39.69497 108 LYS A CA 1
ATOM 781 C C . LYS A 1 97 ? -12.43210 7.05397 24.10504 1.000 44.20726 108 LYS A C 1
ATOM 782 O O . LYS A 1 97 ? -12.43971 8.23362 24.46891 1.000 47.47798 108 LYS A O 1
ATOM 788 N N . LEU A 1 98 ? -12.12682 6.68823 22.86337 1.000 38.01757 109 LEU A N 1
ATOM 789 C CA . LEU A 1 98 ? -11.92273 7.65884 21.80105 1.000 37.40438 109 LEU A CA 1
ATOM 790 C C . LEU A 1 98 ? -13.24972 7.96084 21.11569 1.000 38.01464 109 LEU A C 1
ATOM 791 O O . LEU A 1 98 ? -13.35824 8.90906 20.34198 1.000 45.39389 109 LEU A O 1
ATOM 796 N N . SER B 1 1 ? -23.26175 -23.66229 -5.93618 1.000 38.16407 12 SER B N 1
ATOM 797 C CA . SER B 1 1 ? -23.40699 -22.23101 -6.15691 1.000 29.89502 12 SER B CA 1
ATOM 798 C C . SER B 1 1 ? -22.05574 -21.54559 -6.14733 1.000 35.14894 12 SER B C 1
ATOM 799 O O . SER B 1 1 ? -21.01534 -22.19749 -6.06964 1.000 32.03647 12 SER B O 1
ATOM 802 N N . ASN B 1 2 ? -22.08289 -20.21394 -6.20826 1.000 33.12599 13 ASN B N 1
ATOM 803 C CA . ASN B 1 2 ? -20.84839 -19.44749 -6.13819 1.000 32.81189 13 ASN B CA 1
ATOM 804 C C . ASN B 1 2 ? -20.19575 -19.52594 -4.76672 1.000 28.73257 13 ASN B C 1
ATOM 805 O O . ASN B 1 2 ? -18.99125 -19.27436 -4.65843 1.000 25.11112 13 ASN B O 1
ATOM 810 N N . ALA B 1 3 ? -20.95383 -19.87399 -3.72122 1.000 28.62744 14 ALA B N 1
ATOM 811 C CA . ALA B 1 3 ? -20.34626 -20.01872 -2.40366 1.000 28.58674 14 ALA B CA 1
ATOM 812 C C . ALA B 1 3 ? -19.36424 -21.18169 -2.38482 1.000 29.30532 14 ALA B C 1
ATOM 813 O O . ALA B 1 3 ? -18.27108 -21.06813 -1.81984 1.000 26.12744 14 ALA B O 1
ATOM 815 N N . GLU B 1 4 ? -19.72969 -22.29972 -3.01954 1.000 26.96655 15 GLU B N 1
ATOM 816 C CA . GLU B 1 4 ? -18.84673 -23.46221 -3.06577 1.000 28.03550 15 GLU B CA 1
ATOM 817 C C . GLU B 1 4 ? -17.63514 -23.20590 -3.94943 1.000 29.89875 15 GLU B C 1
ATOM 818 O O . GLU B 1 4 ? -16.51274 -23.58120 -3.59285 1.000 29.27756 15 GLU B O 1
ATOM 824 N N . ARG B 1 5 ? -17.84355 -22.58872 -5.11495 1.000 24.84601 16 ARG B N 1
ATOM 825 C CA . ARG B 1 5 ? -16.72239 -22.26635 -5.99177 1.000 30.42793 16 ARG B CA 1
ATOM 826 C C . ARG B 1 5 ? -15.71233 -21.38597 -5.27369 1.000 27.37307 16 ARG B C 1
ATOM 827 O O . ARG B 1 5 ? -14.50373 -21.64602 -5.30761 1.000 27.09534 16 ARG B O 1
ATOM 835 N N . LEU B 1 6 ? -16.19962 -20.34014 -4.60695 1.000 23.71673 17 LEU B N 1
ATOM 836 C CA . LEU B 1 6 ? -15.31792 -19.43645 -3.88064 1.000 22.74419 17 LEU B CA 1
ATOM 837 C C . LEU B 1 6 ? -14.55106 -20.17548 -2.79339 1.000 19.60791 17 LEU B C 1
ATOM 838 O O . LEU B 1 6 ? -13.33705 -20.00256 -2.64846 1.000 18.88865 17 LEU B O 1
ATOM 843 N N . ALA B 1 7 ? -15.25388 -20.99883 -2.00775 1.000 25.97819 18 ALA B N 1
ATOM 844 C CA . ALA B 1 7 ? -14.60845 -21.73096 -0.92319 1.000 19.70453 18 ALA B CA 1
ATOM 845 C C . ALA B 1 7 ? -13.54692 -22.68486 -1.45242 1.000 20.74938 18 ALA B C 1
ATOM 846 O O . ALA B 1 7 ? -12.49409 -22.86283 -0.82842 1.000 24.15810 18 ALA B O 1
ATOM 848 N N . ALA B 1 8 ? -13.80831 -23.31075 -2.59868 1.000 20.35181 19 ALA B N 1
ATOM 849 C CA . ALA B 1 8 ? -12.85920 -24.24527 -3.18941 1.000 23.61627 19 ALA B CA 1
ATOM 850 C C . ALA B 1 8 ? -11.70747 -23.54381 -3.89960 1.000 26.91984 19 ALA B C 1
ATOM 851 O O . ALA B 1 8 ? -10.63275 -24.13561 -4.04466 1.000 23.39151 19 ALA B O 1
ATOM 853 N N . TRP B 1 9 ? -11.89897 -22.29682 -4.33386 1.000 20.02612 20 TRP B N 1
ATOM 854 C CA . TRP B 1 9 ? -10.84467 -21.59447 -5.05873 1.000 22.78804 20 TRP B CA 1
ATOM 855 C C . TRP B 1 9 ? -9.82453 -20.95860 -4.12654 1.000 24.51534 20 TRP B C 1
ATOM 856 O O . TRP B 1 9 ? -8.64914 -20.84847 -4.49032 1.000 20.03432 20 TRP B O 1
ATOM 867 N N . THR B 1 10 ? -10.23845 -20.53809 -2.93130 1.000 21.72527 21 THR B N 1
ATOM 868 C CA . THR B 1 10 ? -9.33889 -19.76752 -2.08690 1.000 19.13510 21 THR B CA 1
ATOM 869 C C . THR B 1 10 ? -8.19661 -20.62916 -1.56451 1.000 19.73575 21 THR B C 1
ATOM 870 O O . THR B 1 10 ? -8.31996 -21.84581 -1.39925 1.000 22.73387 21 THR B O 1
ATOM 874 N N . ARG B 1 11 ? -7.07080 -19.97315 -1.30729 1.000 19.56974 22 ARG B N 1
ATOM 875 C CA . ARG B 1 11 ? -5.89435 -20.60726 -0.74158 1.000 22.41602 22 ARG B CA 1
ATOM 876 C C . ARG B 1 11 ? -5.55353 -20.06050 0.63738 1.000 23.49651 22 ARG B C 1
ATOM 877 O O . ARG B 1 11 ? -4.58440 -20.52100 1.25130 1.000 25.77439 22 ARG B O 1
ATOM 885 N N . LEU B 1 12 ? -6.32346 -19.09812 1.14043 1.000 22.25416 23 LEU B N 1
ATOM 886 C CA . LEU B 1 12 ? -6.05604 -18.48090 2.42862 1.000 25.54914 23 LEU B CA 1
ATOM 887 C C . LEU B 1 12 ? -6.40842 -19.43804 3.56502 1.000 25.38784 23 LEU B C 1
ATOM 888 O O . LEU B 1 12 ? -7.38661 -20.18308 3.46896 1.000 24.28938 23 LEU B O 1
ATOM 893 N N . PRO B 1 13 ? -5.63697 -19.42946 4.64798 1.000 26.14372 24 PRO B N 1
ATOM 894 C CA . PRO B 1 13 ? -6.04660 -20.17643 5.84019 1.000 28.41819 24 PRO B CA 1
ATOM 895 C C . PRO B 1 13 ? -7.27226 -19.54641 6.47593 1.000 22.64030 24 PRO B C 1
ATOM 896 O O . PRO B 1 13 ? -7.49548 -18.33695 6.38441 1.000 20.62341 24 PRO B O 1
ATOM 900 N N . TRP B 1 14 ? -8.07833 -20.38925 7.12644 1.000 26.18048 25 TRP B N 1
ATOM 901 C CA . TRP B 1 14 ? -9.21290 -19.87264 7.88399 1.000 20.79507 25 TRP B CA 1
ATOM 902 C C . TRP B 1 14 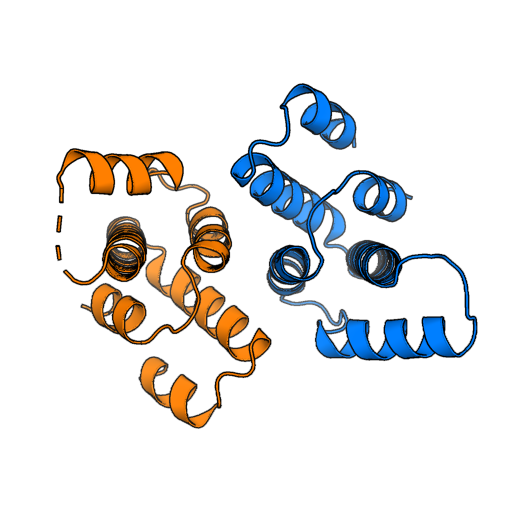? -8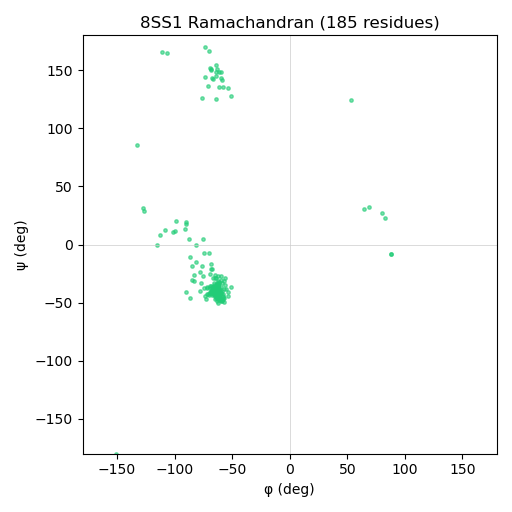.76265 -18.86443 8.93278 1.000 20.78648 25 TRP B C 1
ATOM 903 O O . TRP B 1 14 ? -9.49579 -17.91693 9.23894 1.000 18.38124 25 TRP B O 1
ATOM 914 N N . GLU B 1 15 ? -7.55266 -19.04079 9.47138 1.000 17.47185 26 GLU B N 1
ATOM 915 C CA . GLU B 1 15 ? -7.01348 -18.10473 10.45221 1.000 22.48477 26 GLU B CA 1
ATOM 916 C C . GLU B 1 15 ? -6.98903 -16.67726 9.91493 1.000 23.73698 26 GLU B C 1
ATOM 917 O O . GLU B 1 15 ? -7.20102 -15.72363 10.67409 1.000 25.51038 26 GLU B O 1
ATOM 923 N N . GLY B 1 16 ? -6.73538 -16.50710 8.61818 1.000 20.34795 27 GLY B N 1
ATOM 924 C CA . GLY B 1 16 ? -6.84171 -15.20121 8.00163 1.000 21.16969 27 GLY B CA 1
ATOM 925 C C . GLY B 1 16 ? -8.24191 -14.88563 7.51722 1.000 20.62299 27 GLY B C 1
ATOM 926 O O . GLY B 1 16 ? -8.76776 -13.79692 7.77160 1.000 22.20655 27 GLY B O 1
ATOM 927 N N . LEU B 1 17 ? -8.86266 -15.85293 6.83733 1.000 18.51951 28 LEU B N 1
ATOM 928 C CA . LEU B 1 17 ? -10.15570 -15.61734 6.20180 1.000 18.81504 28 LEU B CA 1
ATOM 929 C C . LEU B 1 17 ? -11.23559 -15.24084 7.21013 1.000 21.85500 28 LEU B C 1
ATOM 930 O O . LEU B 1 17 ? -12.14204 -14.46776 6.88148 1.000 23.68457 28 LEU B O 1
ATOM 935 N N . ARG B 1 18 ? -11.16463 -15.78009 8.43011 1.000 22.79090 29 ARG B N 1
ATOM 936 C CA . ARG B 1 18 ? -12.18395 -15.49823 9.43953 1.000 25.70178 29 ARG B CA 1
ATOM 937 C C . ARG B 1 18 ? -12.33796 -14.00395 9.70338 1.000 27.10212 29 ARG B C 1
ATOM 938 O O . ARG B 1 18 ? -13.42590 -13.55325 10.08310 1.000 23.83927 29 ARG B O 1
ATOM 946 N N . TYR B 1 19 ? -11.26753 -13.22333 9.52339 1.000 22.22813 30 TYR B N 1
ATOM 947 C CA . TYR B 1 19 ? -11.35979 -11.77764 9.71830 1.000 21.18468 30 TYR B CA 1
ATOM 948 C C . TYR B 1 19 ? -12.23613 -11.12848 8.65407 1.000 23.87751 30 TYR B C 1
ATOM 949 O O . TYR B 1 19 ? -13.00121 -10.20446 8.95154 1.000 23.28639 30 TYR B O 1
ATOM 958 N N . SER B 1 20 ? -12.13402 -11.59013 7.40539 1.000 20.69251 31 SER B N 1
ATOM 959 C CA . SER B 1 20 ? -12.96009 -11.02347 6.34410 1.000 24.48235 31 SER B CA 1
ATOM 960 C C . SER B 1 20 ? -14.41903 -11.43143 6.49216 1.000 21.10368 31 SER B C 1
ATOM 961 O O . SER B 1 20 ? -15.31850 -10.60787 6.29056 1.000 23.93044 31 SER B O 1
ATOM 964 N N . TYR B 1 21 ? -14.67754 -12.70278 6.81535 1.000 20.30276 32 TYR B N 1
ATOM 965 C CA . TYR B 1 21 ? -16.05002 -13.11705 7.07771 1.000 21.96421 32 TYR B CA 1
ATOM 966 C C . TYR B 1 21 ? -16.65260 -12.28035 8.19673 1.000 21.02820 32 TYR B C 1
ATOM 967 O O . TYR B 1 21 ? -17.77358 -11.77423 8.07401 1.000 21.39177 32 TYR B O 1
ATOM 976 N N . ASN B 1 22 ? -15.89437 -12.09286 9.27641 1.000 23.23369 33 ASN B N 1
ATOM 977 C CA . ASN B 1 22 ? -16.36738 -11.32050 10.42149 1.000 21.89508 33 ASN B CA 1
ATOM 978 C C . ASN B 1 22 ? -16.63172 -9.86441 10.05299 1.000 23.47601 33 ASN B C 1
ATOM 979 O O . ASN B 1 22 ? -17.53741 -9.23482 10.61406 1.000 26.38455 33 ASN B O 1
ATOM 984 N N . ARG B 1 23 ? -15.84692 -9.31096 9.12602 1.000 26.96564 34 ARG B N 1
ATOM 985 C CA . ARG B 1 23 ? -16.03447 -7.92711 8.70260 1.000 26.68956 34 ARG B CA 1
ATOM 986 C C . ARG B 1 23 ? -17.27957 -7.76676 7.83740 1.000 24.97277 34 ARG B C 1
ATOM 987 O O . ARG B 1 23 ? -18.07839 -6.84857 8.05286 1.000 28.85997 34 ARG B O 1
ATOM 995 N N . GLU B 1 24 ? -17.45698 -8.64775 6.84861 1.000 22.54676 35 GLU B N 1
ATOM 996 C CA . GLU B 1 24 ? -18.51986 -8.47460 5.86378 1.000 25.84413 35 GLU B CA 1
ATOM 997 C C . GLU B 1 24 ? -19.87713 -8.94985 6.36070 1.000 25.46401 35 GLU B C 1
ATOM 998 O O . GLU B 1 24 ? -20.89514 -8.60244 5.75090 1.000 26.89473 35 GLU B O 1
ATOM 1004 N N . ARG B 1 25 ? -19.91712 -9.72863 7.44607 1.000 25.49021 36 ARG B N 1
ATOM 1005 C CA . ARG B 1 25 ? -21.18122 -10.16608 8.02711 1.000 22.66818 36 ARG B CA 1
ATOM 1006 C C . ARG B 1 25 ? -21.89600 -9.05281 8.77720 1.000 27.82447 36 ARG B C 1
ATOM 1007 O O . ARG B 1 25 ? -23.04100 -9.25189 9.19667 1.000 28.36999 36 ARG B O 1
ATOM 1015 N N . ARG B 1 26 ? -21.24641 -7.90404 8.95292 1.000 23.93035 37 ARG B N 1
ATOM 1016 C CA . ARG B 1 26 ? -21.77682 -6.82372 9.77325 1.000 30.37549 37 ARG B CA 1
ATOM 1017 C C . ARG B 1 26 ? -23.18606 -6.43866 9.34825 1.000 28.66446 37 ARG B C 1
ATOM 1018 O O . ARG B 1 26 ? -23.47672 -6.29780 8.15769 1.000 30.51195 37 ARG B O 1
ATOM 1026 N N . GLY B 1 27 ? -24.06318 -6.27977 10.33722 1.000 28.68593 38 GLY B N 1
ATOM 1027 C CA . GLY B 1 27 ? -25.42876 -5.87887 10.09573 1.000 32.41007 38 GLY B CA 1
ATOM 1028 C C . GLY B 1 27 ? -26.39770 -7.00694 9.81539 1.000 37.97242 38 GLY B C 1
ATOM 1029 O O . GLY B 1 27 ? -27.60908 -6.75616 9.75927 1.000 39.70568 38 GLY B O 1
ATOM 1030 N N . THR B 1 28 ? -25.91343 -8.23434 9.63945 1.000 26.64604 39 THR B N 1
ATOM 1031 C CA . THR B 1 28 ? -26.75943 -9.38486 9.36247 1.000 33.94686 39 THR B CA 1
ATOM 1032 C C . THR B 1 28 ? -26.85605 -10.28268 10.58777 1.000 30.22866 39 THR B C 1
ATOM 1033 O O . THR B 1 28 ? -26.05485 -10.19192 11.52025 1.000 30.74478 39 THR B O 1
ATOM 1037 N N . ALA B 1 29 ? -27.84259 -11.17493 10.56114 1.000 25.91338 40 ALA B N 1
ATOM 1038 C CA . ALA B 1 29 ? -28.00330 -12.18281 11.59813 1.000 32.65540 40 ALA B CA 1
ATOM 1039 C C . ALA B 1 29 ? -27.24712 -13.46728 11.28765 1.000 32.79057 40 ALA B C 1
ATOM 1040 O O . ALA B 1 29 ? -27.57261 -14.51658 11.85359 1.000 29.88039 40 ALA B O 1
ATOM 1042 N N . ALA B 1 30 ? -26.26137 -13.41602 10.39253 1.000 28.24711 41 ALA B N 1
ATOM 1043 C CA . ALA B 1 30 ? -25.43770 -14.58715 10.13762 1.000 29.96490 41 ALA B CA 1
ATOM 1044 C C . ALA B 1 30 ? -24.64193 -14.95970 11.38639 1.000 29.52702 41 ALA B C 1
ATOM 1045 O O . ALA B 1 30 ? -24.35592 -14.12405 12.24757 1.000 26.09211 41 ALA B O 1
ATOM 1047 N N . ARG B 1 31 ? -24.28074 -16.23765 11.47591 1.000 28.40195 42 ARG B N 1
ATOM 1048 C CA . ARG B 1 31 ? -23.53588 -16.71565 12.63303 1.000 25.91397 42 ARG B CA 1
ATOM 1049 C C . ARG B 1 31 ? -22.16074 -16.06037 12.71039 1.000 24.54741 42 ARG B C 1
ATOM 1050 O O . ARG B 1 31 ? -21.51561 -15.78886 11.69502 1.000 23.49890 42 ARG B O 1
ATOM 1058 N N . SER B 1 32 ? -21.71526 -15.80840 13.93765 1.000 25.45780 43 SER B N 1
ATOM 1059 C CA . SER B 1 32 ? -20.35851 -15.35045 14.18219 1.000 21.86373 43 SER B CA 1
ATOM 1060 C C . SER B 1 32 ? -19.36865 -16.47837 13.90103 1.000 24.79353 43 SER B C 1
ATOM 1061 O O . SER B 1 32 ? -19.74086 -17.64793 13.76261 1.000 20.22978 43 SER B O 1
ATOM 1064 N N . CYS B 1 33 ? -18.08901 -16.11249 13.81735 1.000 26.71471 44 CYS B N 1
ATOM 1065 C CA . CYS B 1 33 ? -17.04612 -17.12584 13.67850 1.000 30.50568 44 CYS B CA 1
ATOM 1066 C C . CYS B 1 33 ? -17.03923 -18.12887 14.82588 1.000 24.75865 44 CYS B C 1
ATOM 1067 O O . CYS B 1 33 ? -16.90214 -19.33381 14.54667 1.000 25.95667 44 CYS B O 1
ATOM 1070 N N . PRO B 1 34 ? -17.16236 -17.73495 16.10075 1.000 22.67821 45 PRO B N 1
ATOM 1071 C CA . PRO B 1 34 ? -17.32739 -18.75574 17.14809 1.000 24.58397 45 PRO B CA 1
ATOM 1072 C C . PRO B 1 34 ? -18.47512 -19.70765 16.87386 1.000 20.62059 45 PRO B C 1
ATOM 1073 O O . PRO B 1 34 ? -18.33496 -20.91546 17.09006 1.000 19.96556 45 PRO B O 1
ATOM 1077 N N . GLN B 1 35 ? -19.60612 -19.19602 16.38215 1.000 21.86354 46 GLN B N 1
ATOM 1078 C CA . GLN B 1 35 ? -20.76912 -20.05230 16.16990 1.000 21.83925 46 GLN B CA 1
ATOM 1079 C C . GLN B 1 35 ? -20.56128 -20.99400 14.99136 1.000 21.09889 46 GLN B C 1
ATOM 1080 O O . GLN B 1 35 ? -20.91932 -22.17372 15.06616 1.000 21.55239 46 GLN B O 1
ATOM 1086 N N . LEU B 1 36 ? -19.99022 -20.49478 13.89378 1.000 21.57683 47 LEU B N 1
ATOM 1087 C CA . LEU B 1 36 ? -19.70774 -21.35830 12.74982 1.000 20.76774 47 LEU B CA 1
ATOM 1088 C C . LEU B 1 36 ? -18.76110 -22.48429 13.13345 1.000 19.13108 47 LEU B C 1
ATOM 1089 O O . LEU B 1 36 ? -18.99526 -23.65141 12.79984 1.000 21.75588 47 LEU B O 1
ATOM 1094 N N . GLU B 1 37 ? -17.66357 -22.14410 13.81150 1.000 18.61581 48 GLU B N 1
ATOM 1095 C CA . GLU B 1 37 ? -16.68762 -23.15669 14.19697 1.0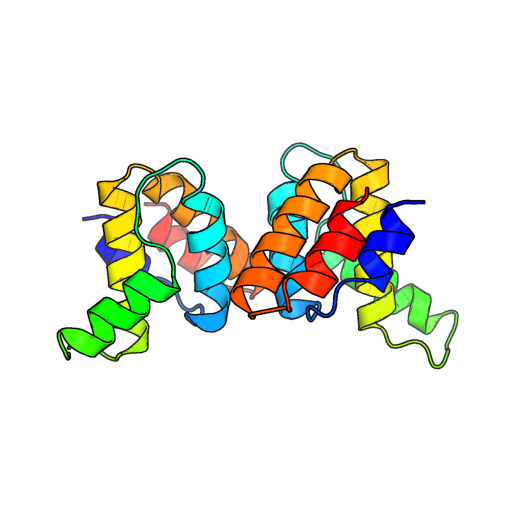00 17.13351 48 GLU B CA 1
ATOM 1096 C C . GLU B 1 37 ? -17.29589 -24.16685 15.16101 1.000 20.80965 48 GLU B C 1
ATOM 1097 O O . GLU B 1 37 ? -17.06155 -25.37355 15.03475 1.000 19.46462 48 GLU B O 1
ATOM 1103 N N . ALA B 1 38 ? -18.09796 -23.69447 16.12037 1.000 19.07308 49 ALA B N 1
ATOM 1104 C CA . ALA B 1 38 ? -18.71415 -24.60351 17.08100 1.000 20.04736 49 ALA B CA 1
ATOM 1105 C C . ALA B 1 38 ? -19.70531 -25.54380 16.40282 1.000 19.67606 49 ALA B C 1
ATOM 1106 O O . ALA B 1 38 ? -19.74182 -26.74011 16.70941 1.000 22.43206 49 ALA B O 1
ATOM 1108 N N . ASP B 1 39 ? -20.52172 -25.02277 15.48074 1.000 22.77065 50 ASP B N 1
ATOM 1109 C CA . ASP B 1 39 ? -21.45519 -25.87397 14.74427 1.000 19.85228 50 ASP B CA 1
ATOM 1110 C C . ASP B 1 39 ? -20.72567 -26.91962 13.90717 1.000 20.77992 50 ASP B C 1
ATOM 1111 O O . ASP B 1 39 ? -21.20155 -28.05301 13.76911 1.000 24.82174 50 ASP B O 1
ATOM 1116 N N . VAL B 1 40 ? -19.58744 -26.55781 13.31317 1.000 20.77525 51 VAL B N 1
ATOM 1117 C CA . VAL B 1 40 ? -18.83911 -27.54913 12.54525 1.000 19.46957 51 VAL B CA 1
ATOM 1118 C C . VAL B 1 40 ? -18.24812 -28.59964 13.47753 1.000 25.91188 51 VAL B C 1
ATOM 1119 O O . VAL B 1 40 ? -18.19887 -29.78917 13.14316 1.000 27.38188 51 VAL B O 1
ATOM 1123 N N . ALA B 1 41 ? -17.81816 -28.18512 14.67294 1.000 26.06110 52 ALA B N 1
ATOM 1124 C CA . ALA B 1 41 ? -17.30621 -29.14765 15.64339 1.000 25.40361 52 ALA B CA 1
ATOM 1125 C C . ALA B 1 41 ? -18.41808 -30.03736 16.18700 1.000 24.89068 52 ALA B C 1
ATOM 1126 O O . ALA B 1 41 ? -18.23006 -31.24834 16.34207 1.000 25.18885 52 ALA B O 1
ATOM 1128 N N . LEU B 1 42 ? -19.58593 -29.46164 16.46870 1.000 25.03619 53 LEU B N 1
ATOM 1129 C CA . LEU B 1 42 ? -20.65350 -30.23021 17.09993 1.000 32.29413 53 LEU B CA 1
ATOM 1130 C C . LEU B 1 42 ? -21.34848 -31.17441 16.12598 1.000 32.41157 53 LEU B C 1
ATOM 1131 O O . LEU B 1 42 ? -21.86736 -32.21454 16.54880 1.000 22.93088 53 LEU B O 1
ATOM 1136 N N . LYS B 1 43 ? -21.35647 -30.85889 14.83133 1.000 21.86933 54 LYS B N 1
ATOM 1137 C CA . LYS B 1 43 ? -22.02398 -31.70535 13.85232 1.000 26.66478 54 LYS B CA 1
ATOM 1138 C C . LYS B 1 43 ? -21.05337 -32.60913 13.10266 1.000 29.11030 54 LYS B C 1
ATOM 1139 O O . LYS B 1 43 ? -21.44621 -33.24733 12.12137 1.000 30.44946 54 LYS B O 1
ATOM 1145 N N . ALA B 1 44 ? -19.80937 -32.69940 13.56257 1.000 29.38578 55 ALA B N 1
ATOM 1146 C CA . ALA B 1 44 ? -18.81625 -33.57749 12.95785 1.000 30.75181 55 ALA B CA 1
ATOM 1147 C C . ALA B 1 44 ? -19.27027 -35.03611 12.99155 1.000 36.35541 55 ALA B C 1
ATOM 1148 O O . ALA B 1 44 ? -18.92372 -35.82211 12.10763 1.000 47.18209 55 ALA B O 1
ATOM 1150 N N . ILE B 1 51 ? -13.97072 -33.96586 3.29663 1.000 31.71060 62 ILE B N 1
ATOM 1151 C CA . ILE B 1 51 ? -13.51423 -32.58310 3.19126 1.000 31.84148 62 ILE B CA 1
ATOM 1152 C C . ILE B 1 51 ? -12.70301 -32.20728 4.42593 1.000 27.38456 62 ILE B C 1
ATOM 1153 O O . ILE B 1 51 ? -13.18529 -32.34416 5.55600 1.000 33.69778 62 ILE B O 1
ATOM 1158 N N . PRO B 1 52 ? -11.46693 -31.74843 4.21829 1.000 26.04040 63 PRO B N 1
ATOM 1159 C CA . PRO B 1 52 ? -10.62316 -31.36577 5.35681 1.000 22.86769 63 PRO B CA 1
ATOM 1160 C C . PRO B 1 52 ? -11.26428 -30.25586 6.17812 1.000 26.54322 63 PRO B C 1
ATOM 1161 O O . PRO B 1 52 ? -11.98640 -29.40467 5.65723 1.000 21.43063 63 PRO B O 1
ATOM 1165 N N . LEU B 1 53 ? -10.98108 -30.28382 7.48325 1.000 27.59087 64 LEU B N 1
ATOM 1166 C CA . LEU B 1 53 ? -11.65845 -29.41404 8.44238 1.000 24.95828 64 LEU B CA 1
ATOM 1167 C C . LEU B 1 53 ? -11.58349 -27.94218 8.04468 1.000 24.67805 64 LEU B C 1
ATOM 1168 O O . LEU B 1 53 ? -12.58261 -27.21847 8.11706 1.000 25.81256 64 LEU B O 1
ATOM 1173 N N . GLU B 1 54 ? -10.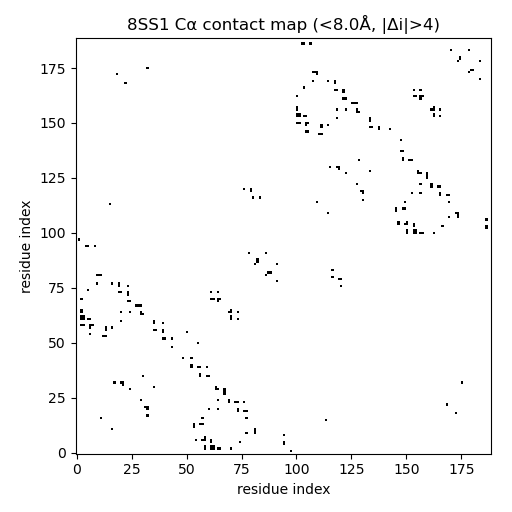41068 -27.48094 7.61344 1.000 30.28424 65 GLU B N 1
ATOM 1174 C CA . GLU B 1 54 ? -10.26538 -26.06432 7.28932 1.000 28.23757 65 GLU B CA 1
ATOM 1175 C C . GLU B 1 54 ? -11.10874 -25.68940 6.07836 1.000 24.42144 65 GLU B C 1
ATOM 1176 O O . GLU B 1 54 ? -11.68945 -24.59816 6.02950 1.000 24.39758 65 GLU B O 1
ATOM 1182 N N . ARG B 1 55 ? -11.20265 -26.59260 5.10097 1.000 25.83083 66 ARG B N 1
ATOM 1183 C CA . ARG B 1 55 ? -12.09944 -26.38147 3.96914 1.000 28.53323 66 ARG B CA 1
ATOM 1184 C C . ARG B 1 55 ? -13.55364 -26.31686 4.41277 1.000 23.61466 66 ARG B C 1
ATOM 1185 O O . ARG B 1 55 ? -14.32947 -25.50781 3.89324 1.000 23.33100 66 ARG B O 1
ATOM 1193 N N . GLN B 1 56 ? -13.94839 -27.18206 5.35620 1.000 23.87836 67 GLN B N 1
ATOM 1194 C CA . GLN B 1 56 ? -15.32432 -27.17692 5.84152 1.000 25.79857 67 GLN B CA 1
ATOM 1195 C C . GLN B 1 56 ? -15.68468 -25.82956 6.45050 1.000 27.30020 67 GLN B C 1
ATOM 1196 O O . GLN B 1 56 ? -16.78873 -25.31794 6.23331 1.000 24.36272 67 GLN B O 1
ATOM 1202 N N . LEU B 1 57 ? -14.76545 -25.24617 7.22370 1.000 24.45411 68 LEU B N 1
ATOM 1203 C CA . LEU B 1 57 ? -15.03072 -23.95653 7.85662 1.000 26.97534 68 LEU B CA 1
ATOM 1204 C C . LEU B 1 57 ? -15.18828 -22.85777 6.81479 1.000 24.21744 68 LEU B C 1
ATOM 1205 O O . LEU B 1 57 ? -16.12874 -22.05516 6.87703 1.000 24.29863 68 LEU B O 1
ATOM 1210 N N . ILE B 1 58 ? -14.26393 -22.80763 5.84894 1.000 23.80434 69 ILE B N 1
ATOM 1211 C CA . ILE B 1 58 ? -14.36899 -21.86564 4.73855 1.000 23.41834 69 ILE B CA 1
ATOM 1212 C C . ILE B 1 58 ? -15.67495 -22.07556 3.98117 1.000 24.21338 69 ILE B C 1
ATOM 1213 O O . ILE B 1 58 ? -16.37759 -21.11527 3.64319 1.000 25.12578 69 ILE B O 1
ATOM 1218 N N . LEU B 1 59 ? -16.01744 -23.33562 3.70743 1.000 26.63168 70 LEU B N 1
ATOM 1219 C CA . LEU B 1 59 ? -17.24345 -23.64855 2.97881 1.000 25.41654 70 LEU B CA 1
ATOM 1220 C C . LEU B 1 59 ? -18.47485 -23.18057 3.74606 1.000 26.34704 70 LEU B C 1
ATOM 1221 O O . LEU B 1 59 ? -19.38220 -22.56572 3.17261 1.000 27.55121 70 LEU B O 1
ATOM 1226 N N . GLU B 1 60 ? -18.52394 -23.46790 5.04875 1.000 26.36552 71 GLU B N 1
ATOM 1227 C CA . GLU B 1 60 ? -19.65724 -23.04193 5.86616 1.000 24.50993 71 GLU B CA 1
ATOM 1228 C C . GLU B 1 60 ? -19.76332 -21.52178 5.91691 1.000 24.45190 71 GLU B C 1
ATOM 1229 O O . GLU B 1 60 ? -20.86770 -20.97074 5.84510 1.000 28.01410 71 GLU B O 1
ATOM 1235 N N . ALA B 1 61 ? -18.62742 -20.83051 6.04208 1.000 24.28681 72 ALA B N 1
ATOM 1236 C CA . ALA B 1 61 ? -18.63489 -19.36966 6.03419 1.000 24.22952 72 ALA B CA 1
ATOM 1237 C C . ALA B 1 61 ? -19.18477 -18.82161 4.72109 1.000 24.62951 72 ALA B C 1
ATOM 1238 O O . ALA B 1 61 ? -20.03346 -17.92275 4.71907 1.000 23.99820 72 ALA B O 1
ATOM 1240 N N . CYS B 1 62 ? -18.70324 -19.34691 3.58736 1.000 23.61308 73 CYS B N 1
ATOM 1241 C CA . CYS B 1 62 ? -19.15465 -18.85123 2.28997 1.000 23.21320 73 CYS B CA 1
ATOM 1242 C C . CYS B 1 62 ? -20.63370 -19.13785 2.06000 1.000 23.40667 73 CYS B C 1
ATOM 1243 O O . CYS B 1 62 ? -21.34746 -18.30819 1.48302 1.000 23.36527 73 CYS B O 1
ATOM 1246 N N . ARG B 1 63 ? -21.11395 -20.30565 2.49340 1.000 23.65075 74 ARG B N 1
ATOM 1247 C CA . ARG B 1 63 ? -22.53976 -20.59881 2.38482 1.000 24.42075 74 ARG B CA 1
ATOM 1248 C C . ARG B 1 63 ? -23.35599 -19.61908 3.21453 1.000 25.27656 74 ARG B C 1
ATOM 1249 O O . ARG B 1 63 ? -24.38454 -19.10414 2.75931 1.000 26.05913 74 ARG B O 1
ATOM 1257 N N . GLU B 1 64 ? -22.90817 -19.35655 4.44640 1.000 28.02088 75 GLU B N 1
ATOM 1258 C CA . GLU B 1 64 ? -23.60585 -18.41587 5.31963 1.000 26.95715 75 GLU B CA 1
ATOM 1259 C C . GLU B 1 64 ? -23.64446 -17.02132 4.71040 1.000 27.33776 75 GLU B C 1
ATOM 1260 O O . GLU B 1 64 ? -24.65339 -16.31318 4.81809 1.000 28.26698 75 GLU B O 1
ATOM 1266 N N . ALA B 1 65 ? -22.54819 -16.60742 4.07274 1.000 25.31679 76 ALA B N 1
ATOM 1267 C CA . ALA B 1 65 ? -22.53764 -15.32635 3.37668 1.000 29.14885 76 ALA B CA 1
ATOM 1268 C C . ALA B 1 65 ? -23.57862 -15.29821 2.26752 1.000 25.41350 76 ALA B C 1
ATOM 1269 O O . ALA B 1 65 ? -24.26702 -14.28936 2.07532 1.000 29.12090 76 ALA B O 1
ATOM 1271 N N . GLU B 1 66 ? -23.72162 -16.40301 1.53815 1.000 26.62644 77 GLU B N 1
ATOM 1272 C CA . GLU B 1 66 ? -24.72321 -16.44543 0.48241 1.000 30.60451 77 GLU B CA 1
ATOM 1273 C C . GLU B 1 66 ? -26.13113 -16.41255 1.05902 1.000 29.24779 77 GLU B C 1
ATOM 1274 O O . GLU B 1 66 ? -27.00731 -15.73065 0.51810 1.000 28.89800 77 GLU B O 1
ATOM 1280 N N . ARG B 1 67 ? -26.36688 -17.14011 2.15765 1.000 26.18391 78 ARG B N 1
ATOM 1281 C CA . ARG B 1 67 ? -27.69184 -17.15238 2.77143 1.000 32.39243 78 ARG B CA 1
ATOM 1282 C C . ARG B 1 67 ? -28.10185 -15.76896 3.25129 1.000 31.42707 78 ARG B C 1
ATOM 1283 O O . ARG B 1 67 ? -29.28655 -15.42163 3.20920 1.000 37.70996 78 ARG B O 1
ATOM 1291 N N . PHE B 1 68 ? -27.14840 -14.96727 3.71394 1.000 27.16790 79 PHE B N 1
ATOM 1292 C CA . PHE B 1 68 ? -27.46174 -13.67260 4.29916 1.000 29.21650 79 PHE B CA 1
ATOM 1293 C C . PHE B 1 68 ? -27.06137 -12.50437 3.40658 1.000 33.89029 79 PHE B C 1
ATOM 1294 O O . PHE B 1 68 ? -27.06549 -11.35638 3.86359 1.000 35.12352 79 PHE B O 1
ATOM 1302 N N . GLY B 1 69 ? -26.72641 -12.76891 2.14494 1.000 30.02918 80 GLY B N 1
ATOM 1303 C CA . GLY B 1 69 ? -26.66542 -11.72227 1.14359 1.000 30.73484 80 GLY B CA 1
ATOM 1304 C C . GLY B 1 69 ? -25.39632 -10.90671 1.09307 1.000 30.26269 80 GLY B C 1
ATOM 1305 O O . GLY B 1 69 ? -25.42962 -9.77780 0.59593 1.000 29.03674 80 GLY B O 1
ATOM 1306 N N . PHE B 1 70 ? -24.27272 -11.43042 1.59201 1.000 25.30778 81 PHE B N 1
ATOM 1307 C CA . PHE B 1 70 ? -23.00341 -10.71798 1.48978 1.000 26.13382 81 PHE B CA 1
ATOM 1308 C C . PHE B 1 70 ? -21.91489 -11.59084 0.87608 1.000 24.59908 81 PHE B C 1
ATOM 1309 O O . PHE B 1 70 ? -20.73306 -11.42939 1.18977 1.000 22.57749 81 PHE B O 1
ATOM 1317 N N . LEU B 1 71 ? -22.29230 -12.50422 -0.02034 1.000 22.54121 82 LEU B N 1
ATOM 1318 C CA . LEU B 1 71 ? -21.28255 -13.32198 -0.68659 1.000 24.33865 82 LEU B CA 1
ATOM 1319 C C . LEU B 1 71 ? -20.44499 -12.49025 -1.65110 1.000 21.70031 82 LEU B C 1
ATOM 1320 O O . LEU B 1 71 ? -19.23449 -12.71046 -1.77892 1.000 24.61751 82 LEU B O 1
ATOM 1325 N N . HIS B 1 72 ? -21.06679 -11.53135 -2.33976 1.000 25.07603 83 HIS B N 1
ATOM 1326 C CA . HIS B 1 72 ? -20.30014 -10.67506 -3.24094 1.000 24.72891 83 HIS B CA 1
ATOM 1327 C C . HIS B 1 72 ? -19.27052 -9.85610 -2.47243 1.000 28.11824 83 HIS B C 1
ATOM 1328 O O . HIS B 1 72 ? -18.11088 -9.75762 -2.89000 1.000 24.00265 83 HIS B O 1
ATOM 1335 N N . GLU B 1 73 ? -19.67211 -9.27972 -1.33235 1.000 21.48295 84 GLU B N 1
ATOM 1336 C CA . GLU B 1 73 ? -18.73739 -8.51761 -0.51088 1.000 21.18944 84 GLU B CA 1
ATOM 1337 C C . GLU B 1 73 ? -17.60597 -9.39581 0.00382 1.000 20.57702 84 GLU B C 1
ATOM 1338 O O . GLU B 1 73 ? -16.44822 -8.96708 0.04526 1.000 21.26132 84 GLU B O 1
ATOM 1344 N N . LEU B 1 74 ? -17.92427 -10.61892 0.42971 1.000 19.74760 85 LEU B N 1
ATOM 1345 C CA . LEU B 1 74 ? -16.88840 -11.52733 0.91138 1.000 19.22677 85 LEU B CA 1
ATOM 1346 C C . LEU B 1 74 ? -15.94294 -11.93955 -0.21160 1.000 20.69910 85 LEU B C 1
ATOM 1347 O O . LEU B 1 74 ? -14.73198 -12.07950 0.00195 1.000 22.39611 85 LEU B O 1
ATOM 1352 N N . SER B 1 75 ? -16.47680 -12.16189 -1.40875 1.000 21.88406 86 SER B N 1
ATOM 1353 C CA . SER B 1 75 ? -15.60707 -12.53769 -2.52065 1.000 19.66059 86 SER B CA 1
ATOM 1354 C C . SER B 1 75 ? -14.65269 -11.40529 -2.88665 1.000 20.51643 86 SER B C 1
ATOM 1355 O O . SER B 1 75 ? -13.50043 -11.66333 -3.25370 1.000 23.06909 86 SER B O 1
ATOM 1358 N N . ILE B 1 76 ? -15.10082 -10.15226 -2.77617 1.000 21.45501 87 ILE B N 1
ATOM 1359 C CA . ILE B 1 76 ? -14.20518 -9.02234 -3.01012 1.000 23.28129 87 ILE B CA 1
ATOM 1360 C C . ILE B 1 76 ? -13.09351 -9.00042 -1.96730 1.000 24.69843 87 ILE B C 1
ATOM 1361 O O . ILE B 1 76 ? -11.92023 -8.78655 -2.29087 1.000 22.33198 87 ILE B O 1
ATOM 1366 N N . ALA B 1 77 ? -13.44185 -9.22782 -0.70020 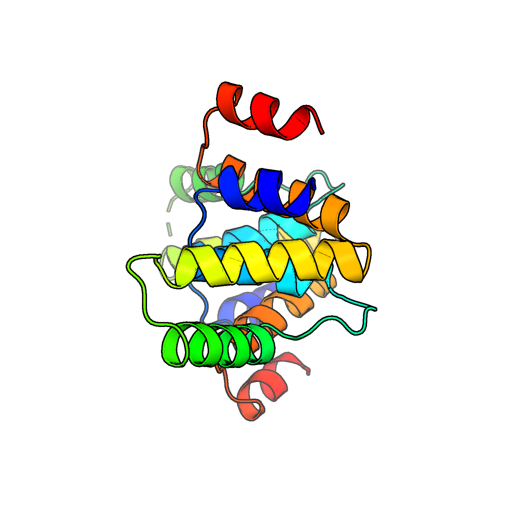1.000 23.15794 88 ALA B N 1
ATOM 1367 C CA . ALA B 1 77 ? -12.44014 -9.19275 0.35840 1.000 21.87879 88 ALA B CA 1
ATOM 1368 C C . ALA B 1 77 ? -11.44895 -10.34068 0.22318 1.000 20.90250 88 ALA B C 1
ATOM 1369 O O . ALA B 1 77 ? -10.25396 -10.17000 0.48734 1.000 21.20377 88 ALA B O 1
ATOM 1371 N N . ILE B 1 78 ? -11.92808 -11.52095 -0.17470 1.000 21.93691 89 ILE B N 1
ATOM 1372 C CA . ILE B 1 78 ? -11.04181 -12.67267 -0.33397 1.000 19.85932 89 ILE B CA 1
ATOM 1373 C C . ILE B 1 78 ? -10.04342 -12.42768 -1.45711 1.000 23.49727 89 ILE B C 1
ATOM 1374 O O . ILE B 1 78 ? -8.84516 -12.70079 -1.31833 1.000 23.01042 89 ILE B O 1
ATOM 1379 N N . VAL B 1 79 ? -10.51946 -11.90326 -2.58255 1.000 20.93071 90 VAL B N 1
ATOM 1380 C CA . VAL B 1 79 ? -9.62846 -11.57665 -3.69314 1.000 21.60940 90 VAL B CA 1
ATOM 1381 C C . VAL B 1 79 ? -8.56706 -10.57175 -3.25251 1.000 22.54770 90 VAL B C 1
ATOM 1382 O O . VAL B 1 79 ? -7.39109 -10.68376 -3.62522 1.000 23.73485 90 VAL B O 1
ATOM 1386 N N . GLU B 1 80 ? -8.96169 -9.58490 -2.43842 1.000 22.57649 91 GLU B N 1
ATOM 1387 C CA . GLU B 1 80 ? -8.00982 -8.60269 -1.92116 1.000 23.26378 91 GLU B CA 1
ATOM 1388 C C . GLU B 1 80 ? -6.95665 -9.25813 -1.04261 1.000 22.96718 91 GLU B C 1
ATOM 1389 O O . GLU B 1 80 ? -5.77027 -8.92153 -1.11852 1.000 24.14620 91 GLU B O 1
ATOM 1395 N N . MET B 1 81 ? -7.39024 -10.14319 -0.14157 1.000 22.13461 92 MET B N 1
ATOM 1396 C CA . MET B 1 81 ? -6.44538 -10.85839 0.70883 1.000 22.51526 92 MET B CA 1
ATOM 1397 C C . MET B 1 81 ? -5.55119 -11.77442 -0.11690 1.000 22.19384 92 MET B C 1
ATOM 1398 O O . MET B 1 81 ? -4.35929 -11.91787 0.17490 1.000 22.63404 92 MET B O 1
ATOM 1403 N N . GLU B 1 82 ? -6.11109 -12.40408 -1.14866 1.000 22.45054 93 GLU B N 1
ATOM 1404 C CA . GLU B 1 82 ? -5.30413 -13.24507 -2.02824 1.000 26.32369 93 GLU B CA 1
ATOM 1405 C C . GLU B 1 82 ? -4.22818 -12.42488 -2.73179 1.000 23.48081 93 GLU B C 1
ATOM 1406 O O . GLU B 1 82 ? -3.05558 -12.81446 -2.76481 1.000 25.93612 93 GLU B O 1
ATOM 1412 N N . ARG B 1 83 ? -4.60982 -11.27131 -3.28664 1.000 23.84879 94 ARG B N 1
ATOM 1413 C CA . ARG B 1 83 ? -3.63343 -10.40334 -3.94066 1.000 25.88734 94 ARG B CA 1
ATOM 1414 C C . ARG B 1 83 ? -2.57436 -9.91974 -2.95688 1.000 25.94557 94 ARG B C 1
ATOM 1415 O O . ARG B 1 83 ? -1.40714 -9.75420 -3.32559 1.000 27.21197 94 ARG B O 1
ATOM 1423 N N . LEU B 1 84 ? -2.95828 -9.69177 -1.69524 1.000 26.34750 95 LEU B N 1
ATOM 1424 C CA . LEU B 1 84 ? -1.96887 -9.29885 -0.69551 1.000 24.61479 95 LEU B CA 1
ATOM 1425 C C . LEU B 1 84 ? -0.97690 -10.42022 -0.42017 1.000 24.34937 95 LEU B C 1
ATOM 1426 O O . LEU B 1 84 ? 0.16977 -10.15498 -0.04310 1.000 29.57355 95 LEU B O 1
ATOM 1431 N N . ASN B 1 85 ? -1.39557 -11.67178 -0.59082 1.000 29.81511 96 ASN B N 1
ATOM 1432 C CA . ASN B 1 85 ? -0.51006 -12.81379 -0.42293 1.000 29.83225 96 ASN B CA 1
ATOM 1433 C C . ASN B 1 85 ? 0.02061 -13.32908 -1.75574 1.000 29.33154 96 ASN B C 1
ATOM 1434 O O . ASN B 1 85 ? 0.45261 -14.48337 -1.83833 1.000 36.13380 96 ASN B O 1
ATOM 1439 N N . LYS B 1 86 ? -0.02405 -12.49348 -2.79901 1.000 28.09734 97 LYS B N 1
ATOM 1440 C CA . LYS B 1 86 ? 0.63501 -12.73920 -4.08586 1.000 36.46803 97 LYS B CA 1
ATOM 1441 C C . LYS B 1 86 ? 0.00966 -13.88327 -4.88192 1.000 37.72953 97 LYS B C 1
ATOM 1442 O O . LYS B 1 86 ? 0.71207 -14.58158 -5.61822 1.000 32.34286 97 LYS B O 1
ATOM 1448 N N . ARG B 1 87 ? -1.29488 -14.08706 -4.76835 1.000 29.93657 98 ARG B N 1
ATOM 1449 C CA . ARG B 1 87 ? -1.97736 -15.00188 -5.68554 1.000 29.75737 98 ARG B CA 1
ATOM 1450 C C . ARG B 1 87 ? -1.88981 -14.43557 -7.09229 1.000 29.69352 98 ARG B C 1
ATOM 1451 O O . ARG B 1 87 ? -2.29186 -13.28015 -7.30726 1.000 26.00563 98 ARG B O 1
ATOM 1459 N N . PRO B 1 88 ? -1.38238 -15.17575 -8.08006 1.000 28.18495 99 PRO B N 1
ATOM 1460 C CA . PRO B 1 88 ? -1.19519 -14.60523 -9.41361 1.000 28.82967 99 PRO B CA 1
ATOM 1461 C C . PRO B 1 88 ? -2.52147 -14.21340 -10.05118 1.000 34.09272 99 PRO B C 1
ATOM 1462 O O . PRO B 1 88 ? -3.56248 -14.82869 -9.80537 1.000 29.22083 99 PRO B O 1
ATOM 1466 N N . GLU B 1 89 ? -2.46490 -13.16358 -10.87531 1.000 30.14640 100 GLU B N 1
ATOM 1467 C CA . GLU B 1 89 ? -3.67463 -12.62385 -11.49014 1.000 31.29711 100 GLU B CA 1
ATOM 1468 C C . GLU B 1 89 ? -4.36677 -13.64486 -12.38126 1.000 30.98250 100 GLU B C 1
ATOM 1469 O O . GLU B 1 89 ? -5.59796 -13.63352 -12.49127 1.000 31.15916 100 GLU B O 1
ATOM 1475 N N . ALA B 1 90 ? -3.60131 -14.53699 -13.01612 1.000 31.19439 101 ALA B N 1
ATOM 1476 C CA . ALA B 1 90 ? -4.20838 -15.56137 -13.85820 1.000 31.62480 101 ALA B CA 1
ATOM 1477 C C . ALA B 1 90 ? -5.15429 -16.44676 -13.06175 1.000 29.88369 101 ALA B C 1
ATOM 1478 O O . ALA B 1 90 ? -6.14812 -16.94455 -13.60664 1.000 31.04201 101 ALA B O 1
ATOM 1480 N N . GLU B 1 91 ? -4.87434 -16.64305 -11.77139 1.000 27.95306 102 GLU B N 1
ATOM 1481 C CA . GLU B 1 91 ? -5.74825 -17.43947 -10.92168 1.000 27.64183 102 GLU B CA 1
ATOM 1482 C C . GLU B 1 91 ? -6.89289 -16.61973 -10.34670 1.000 26.84387 102 GLU B C 1
ATOM 1483 O O . GLU B 1 91 ? -7.97832 -17.16328 -10.12406 1.000 32.97780 102 GLU B O 1
ATOM 1489 N N . VAL B 1 92 ? -6.68163 -15.31932 -10.11729 1.000 26.67181 103 VAL B N 1
ATOM 1490 C CA . VAL B 1 92 ? -7.79713 -14.43610 -9.79014 1.000 27.96858 103 VAL B CA 1
ATOM 1491 C C . VAL B 1 92 ? -8.78493 -14.38564 -10.94885 1.000 33.61650 103 VAL B C 1
ATOM 1492 O O . VAL B 1 92 ? -9.99750 -14.24141 -10.74204 1.000 30.34310 103 VAL B O 1
ATOM 1496 N N . GLU B 1 93 ? -8.28766 -14.52148 -12.18286 1.000 30.14314 104 GLU B N 1
ATOM 1497 C CA . GLU B 1 93 ? -9.16605 -14.56807 -13.34698 1.000 31.78646 104 GLU B CA 1
ATOM 1498 C C . GLU B 1 93 ? -10.15633 -15.72311 -13.26070 1.000 31.01994 104 GLU B C 1
ATOM 1499 O O . GLU B 1 93 ? -11.28865 -15.60754 -13.74210 1.000 36.72573 104 GLU B O 1
ATOM 1505 N N . GLU B 1 94 ? -9.75384 -16.83930 -12.65185 1.000 29.20201 105 GLU B N 1
ATOM 1506 C CA . GLU B 1 94 ? -10.65400 -17.98130 -12.53528 1.000 36.29055 105 GLU B CA 1
ATOM 1507 C C . GLU B 1 94 ? -11.88484 -17.63129 -11.70911 1.000 37.49107 105 GLU B C 1
ATOM 1508 O O . GLU B 1 94 ? -13.00377 -18.02274 -12.05487 1.000 45.21314 105 GLU B O 1
ATOM 1514 N N . ILE B 1 95 ? -11.70214 -16.88762 -10.61700 1.000 36.92590 106 ILE B N 1
ATOM 1515 C CA . ILE B 1 95 ? -12.82752 -16.58592 -9.73768 1.000 39.05243 106 ILE B CA 1
ATOM 1516 C C . ILE B 1 95 ? -13.61749 -15.37410 -10.21575 1.000 45.11734 106 ILE B C 1
ATOM 1517 O O . ILE B 1 95 ? -14.77599 -15.20422 -9.81706 1.000 56.07496 106 ILE B O 1
ATOM 1522 N N . ALA B 1 96 ? -13.03770 -14.53871 -11.08155 1.000 45.96405 107 ALA B N 1
ATOM 1523 C CA . ALA B 1 96 ? -13.76938 -13.38036 -11.58312 1.000 50.48743 107 ALA B CA 1
ATOM 1524 C C . ALA B 1 96 ? -14.93224 -13.79558 -12.47700 1.000 54.00940 107 ALA B C 1
ATOM 1525 O O . ALA B 1 96 ? -15.88085 -13.02282 -12.66050 1.000 58.99499 107 ALA B O 1
ATOM 1527 N N . LYS B 1 97 ? -14.88444 -15.00459 -13.02675 1.000 44.57353 108 LYS B N 1
ATOM 1528 C CA . LYS B 1 97 ? -15.91629 -15.47952 -13.93982 1.000 56.40784 108 LYS B CA 1
ATOM 1529 C C . LYS B 1 97 ? -17.08231 -16.09544 -13.17642 1.000 61.95781 108 LYS B C 1
ATOM 1530 O O . LYS B 1 97 ? -18.07179 -15.42348 -12.88467 1.000 65.72131 108 LYS B O 1
#